Protein AF-A0A0L7L0J2-F1 (afdb_monomer)

pLDDT: mean 71.43, std 13.82, range [34.84, 90.25]

Organism: Operophtera brumata (NCBI:txid104452)

Nearest PDB structures (foldseek):
  6z0c-assembly4_D  TM=4.227E-01  e=3.210E-01  Escherichia coli
  4tql-assembly2_B  TM=2.190E-01  e=3.523E-01  synthetic construct
  6m3p-assembly2_B  TM=1.863E-01  e=7.261E+00  Mus musculus
  7p3r-assembly1_C  TM=1.696E-01  e=6.931E+00  Vibrio cholerae O1 biovar El Tor str. N16961

Solvent-accessible surface area (backbone atoms only — not comparable to full-atom values): 15092 Å² total; per-residue (Å²): 140,91,81,75,81,68,58,62,60,58,54,51,51,42,50,53,51,48,50,54,49,52,58,50,50,74,68,56,86,50,70,69,65,40,47,57,44,49,53,56,56,58,64,52,52,56,60,64,47,52,60,61,59,44,65,80,42,48,70,62,52,52,59,54,57,68,74,43,69,92,47,52,68,60,52,50,55,51,51,50,50,37,48,52,50,40,51,54,52,50,52,49,41,54,73,20,35,92,82,64,55,74,76,58,49,56,50,51,50,55,37,48,36,52,54,40,49,51,56,50,50,52,47,51,53,37,52,48,52,39,52,52,51,51,53,51,51,53,49,48,55,54,46,48,73,75,55,84,43,55,70,56,54,52,51,52,51,51,57,46,52,55,51,51,51,51,50,51,51,50,48,62,68,42,41,66,57,50,54,52,47,51,54,52,40,53,50,51,33,50,53,23,50,49,46,33,52,51,50,39,69,77,69,37,99,58,95,42,53,52,43,55,29,25,50,53,48,28,52,50,42,49,54,56,60,55,52,59,57,54,42,50,55,55,35,52,53,55,51,53,54,52,53,51,58,45,65,77,55,60,71,70,77,71,57,86,90,74,66,88,83,66,77,80,70,80,78,76,126

Mean predicted aligned error: 12.45 Å

Secondary structure (DSSP, 8-state):
---SSSHHHHHHHHHHHHHHHHHHHHH---HHHHHHHHHHHHHHHHHHHHHHHHHTTHHHHHHHHHTTGGGHHHHHHHHHHHHHHHHHHHHHHHHHSTT--HHHHHHHHHHHHHHHHHHHHHHHHHHHHHHHHHHHHHHHHHHHHH---HHHHHHHHHHHHHHHHHHHHHHHHHHHHHHHHHHHHHHHHHHHHHHHHHHHHHH-S---HHHHHHHHHHHHHHHHHHHHHHHHHHHHHHHHHHHHHHHTS------TTS----GGGSS--

InterPro domains:
  IPR013604 7TM chemosensory receptor [PF08395] (11-217)

Sequence (269 aa):
MPITRSRPVATVVVLIVGYERITILLSIRRFDEYIYAILFVVFLVPHFWIPFVGWGVAHQVAIYKTNWGKFQTTIVIISVGCLLLAVCFLLSLCALLDGFLLWHTTAYFHIITMINMNCALWYINCKGIKIASQGLSECFRRDVTMECSAKLIARYRYLWLNLSELLQSLGNAYARTYSTYCLFMFANITIAVYGALSEIVDHGFGFSFKEMGLFVDAAYCSTLLIYTPASDSCVCLQVDHFIQAIEMNPAVVSLKGYAHVNRELLTSG

Structure (mmCIF, N/CA/C/O backbone):
data_AF-A0A0L7L0J2-F1
#
_entry.id   AF-A0A0L7L0J2-F1
#
loop_
_atom_site.group_PDB
_atom_site.id
_atom_site.type_symbol
_atom_site.label_atom_id
_atom_site.label_alt_id
_atom_site.label_comp_id
_atom_site.label_asym_id
_atom_site.label_entity_id
_atom_site.label_seq_id
_atom_site.pdbx_PDB_ins_code
_atom_site.Cartn_x
_atom_site.Cartn_y
_atom_site.Cartn_z
_atom_site.occupancy
_atom_site.B_iso_or_equiv
_atom_site.auth_seq_id
_atom_site.auth_comp_id
_atom_site.auth_asym_id
_atom_site.auth_atom_id
_atom_site.pdbx_PDB_model_num
ATOM 1 N N . MET A 1 1 ? -18.870 -20.179 -7.376 1.00 41.22 1 MET A N 1
ATOM 2 C CA . MET A 1 1 ? -17.570 -20.592 -7.953 1.00 41.22 1 MET A CA 1
ATOM 3 C C . MET A 1 1 ? -17.566 -20.274 -9.443 1.00 41.22 1 MET A C 1
ATOM 5 O O . MET A 1 1 ? -18.255 -20.955 -10.188 1.00 41.22 1 MET A O 1
ATOM 9 N N . PRO A 1 2 ? -16.917 -19.169 -9.845 1.00 35.81 2 PRO A N 1
ATOM 10 C CA . PRO A 1 2 ? -15.935 -19.229 -10.935 1.00 35.81 2 PRO A CA 1
ATOM 11 C C . PRO A 1 2 ? -14.795 -18.215 -10.686 1.00 35.81 2 PRO A C 1
ATOM 13 O O . PRO A 1 2 ? -14.945 -17.035 -10.974 1.00 35.81 2 PRO A O 1
ATOM 16 N N . ILE A 1 3 ? -13.667 -18.631 -10.093 1.00 40.72 3 ILE A N 1
ATOM 17 C CA . ILE A 1 3 ? -12.541 -17.710 -9.770 1.00 40.72 3 ILE A CA 1
ATOM 18 C C . ILE A 1 3 ? -11.188 -18.235 -10.300 1.00 40.72 3 ILE A C 1
ATOM 20 O O . ILE A 1 3 ? -10.144 -17.620 -10.120 1.00 40.72 3 ILE A O 1
ATOM 24 N N . THR A 1 4 ? -11.163 -19.359 -11.016 1.00 43.75 4 THR A N 1
ATOM 25 C CA . THR A 1 4 ? -9.903 -20.022 -11.402 1.00 43.75 4 THR A CA 1
ATOM 26 C C . THR A 1 4 ? -9.437 -19.763 -12.836 1.00 43.75 4 THR A C 1
ATOM 28 O O . THR A 1 4 ? -8.297 -20.085 -13.149 1.00 43.75 4 THR A O 1
ATOM 31 N N . ARG A 1 5 ? -10.245 -19.144 -13.712 1.00 37.69 5 ARG A N 1
ATOM 32 C CA . ARG A 1 5 ? -9.896 -19.007 -15.144 1.00 37.69 5 ARG A CA 1
ATOM 33 C C . ARG A 1 5 ? -9.146 -17.729 -15.545 1.00 37.69 5 ARG A C 1
ATOM 35 O O . ARG A 1 5 ? -8.548 -17.723 -16.612 1.00 37.69 5 ARG A O 1
ATOM 42 N N . SER A 1 6 ? -9.126 -16.676 -14.723 1.00 46.59 6 SER A N 1
ATOM 43 C CA . SER A 1 6 ? -8.476 -15.393 -15.066 1.00 46.59 6 SER A CA 1
ATOM 44 C C . SER A 1 6 ? -7.020 -15.261 -14.600 1.00 46.59 6 SER A C 1
ATOM 46 O O . SER A 1 6 ? -6.286 -14.427 -15.120 1.00 46.59 6 SER A O 1
ATOM 48 N N . ARG A 1 7 ? -6.572 -16.098 -13.653 1.00 49.22 7 ARG A N 1
ATOM 49 C CA . ARG A 1 7 ? -5.198 -16.070 -13.123 1.00 49.22 7 ARG A CA 1
ATOM 50 C C . ARG A 1 7 ? -4.095 -16.459 -14.127 1.00 49.22 7 ARG A C 1
ATOM 52 O O . ARG A 1 7 ? -3.076 -15.778 -14.112 1.00 49.22 7 ARG A O 1
ATOM 59 N N . PRO A 1 8 ? -4.245 -17.466 -15.017 1.00 55.88 8 PRO A N 1
ATOM 60 C CA . PRO A 1 8 ? -3.123 -17.888 -15.857 1.00 55.88 8 PRO A CA 1
ATOM 61 C C . PRO A 1 8 ? -2.749 -16.844 -16.917 1.00 55.88 8 PRO A C 1
ATOM 63 O O . PRO A 1 8 ? -1.576 -16.708 -17.237 1.00 55.88 8 PRO A O 1
ATOM 66 N N . VAL A 1 9 ? -3.709 -16.060 -17.418 1.00 62.75 9 VAL A N 1
ATOM 67 C CA . VAL A 1 9 ? -3.451 -15.075 -18.483 1.00 62.75 9 VAL A CA 1
ATOM 68 C C . VAL A 1 9 ? -2.597 -13.914 -17.970 1.00 62.75 9 VAL A C 1
ATOM 70 O O . VAL A 1 9 ? -1.606 -13.564 -18.601 1.00 62.75 9 VAL A O 1
ATOM 73 N N . ALA A 1 10 ? -2.923 -13.358 -16.799 1.00 63.53 10 ALA A N 1
ATOM 74 C CA . ALA A 1 10 ? -2.156 -12.258 -16.213 1.00 63.53 10 ALA A CA 1
ATOM 75 C C . ALA A 1 10 ? -0.722 -12.683 -15.853 1.00 63.53 10 ALA A C 1
ATOM 77 O O . ALA A 1 10 ? 0.222 -11.944 -16.119 1.00 63.53 10 ALA A O 1
ATOM 78 N N . THR A 1 11 ? -0.548 -13.891 -15.311 1.00 70.06 11 THR A N 1
ATOM 79 C CA . THR A 1 11 ? 0.776 -14.421 -14.958 1.00 70.06 11 THR A CA 1
ATOM 80 C C . THR A 1 11 ? 1.629 -14.718 -16.189 1.00 70.06 11 THR A C 1
ATOM 82 O O . THR A 1 11 ? 2.820 -14.424 -16.183 1.00 70.06 11 THR A O 1
ATOM 85 N N . VAL A 1 12 ? 1.033 -15.227 -17.273 1.00 70.81 12 VAL A N 1
ATOM 86 C CA . VAL A 1 12 ? 1.739 -15.423 -18.551 1.00 70.81 12 VAL A CA 1
ATOM 87 C C . VAL A 1 12 ? 2.178 -14.083 -19.145 1.00 70.81 12 VAL A C 1
ATOM 89 O O . VAL A 1 12 ? 3.328 -13.957 -19.555 1.00 70.81 12 VAL A O 1
ATOM 92 N N . VAL A 1 13 ? 1.314 -13.062 -19.123 1.00 71.81 13 VAL A N 1
ATOM 93 C CA . VAL A 1 13 ? 1.671 -11.709 -19.585 1.00 71.81 13 VAL A CA 1
ATOM 94 C C . VAL A 1 13 ? 2.828 -11.136 -18.762 1.00 71.81 13 VAL A C 1
ATOM 96 O O . VAL A 1 13 ? 3.792 -10.639 -19.333 1.00 71.81 13 VAL A O 1
ATOM 99 N N . VAL A 1 14 ? 2.788 -11.262 -17.434 1.00 70.81 14 VAL A N 1
ATOM 100 C CA . VAL A 1 14 ? 3.867 -10.796 -16.545 1.00 70.81 14 VAL A CA 1
ATOM 101 C C . VAL A 1 14 ? 5.192 -11.513 -16.820 1.00 70.81 14 VAL A C 1
ATOM 103 O O . VAL A 1 14 ? 6.236 -10.865 -16.827 1.00 70.81 14 VAL A O 1
ATOM 106 N N . LEU A 1 15 ? 5.169 -12.822 -17.084 1.00 72.50 15 LEU A N 1
ATOM 107 C CA . LEU A 1 15 ? 6.374 -13.591 -17.413 1.00 72.50 15 LEU A CA 1
ATOM 108 C C . LEU A 1 15 ? 6.971 -13.196 -18.768 1.00 72.50 15 LEU A C 1
ATOM 110 O O . LEU A 1 15 ? 8.188 -13.062 -18.867 1.00 72.50 15 LEU A O 1
ATOM 114 N N . ILE A 1 16 ? 6.135 -12.970 -19.787 1.00 74.31 16 ILE A N 1
ATOM 115 C CA . ILE A 1 16 ? 6.585 -12.504 -21.110 1.00 74.31 16 ILE A CA 1
ATOM 116 C C . ILE A 1 16 ? 7.220 -11.115 -20.987 1.00 74.31 16 ILE A C 1
ATOM 118 O O . ILE A 1 16 ? 8.350 -10.911 -21.425 1.00 74.31 16 ILE A O 1
ATOM 122 N N . VAL A 1 17 ? 6.539 -10.186 -20.309 1.00 71.12 17 VAL A N 1
ATOM 123 C CA . VAL A 1 17 ? 7.054 -8.830 -20.071 1.00 71.12 17 VAL A CA 1
ATOM 124 C C . VAL A 1 17 ? 8.348 -8.859 -19.253 1.00 71.12 17 VAL A C 1
ATOM 126 O O . VAL A 1 17 ? 9.281 -8.118 -19.557 1.00 71.12 17 VAL A O 1
ATOM 129 N N . GLY A 1 18 ? 8.429 -9.723 -18.238 1.00 69.94 18 GLY A N 1
ATOM 130 C CA . GLY A 1 18 ? 9.636 -9.907 -17.435 1.00 69.94 18 GLY A CA 1
ATOM 131 C C . GLY A 1 18 ? 10.808 -10.446 -18.251 1.00 69.94 18 GLY A C 1
ATOM 132 O O . GLY A 1 18 ? 11.914 -9.926 -18.131 1.00 69.94 18 GLY A O 1
ATOM 133 N N . TYR A 1 19 ? 10.568 -11.430 -19.121 1.00 74.25 19 TYR A N 1
ATOM 134 C CA . TYR A 1 19 ? 11.590 -11.968 -20.019 1.00 74.25 19 TYR A CA 1
ATOM 135 C C . TYR A 1 19 ? 12.131 -10.887 -20.961 1.00 74.25 19 TYR A C 1
ATOM 137 O O . TYR A 1 19 ? 13.340 -10.669 -21.004 1.00 74.25 19 TYR A O 1
ATOM 145 N N . GLU A 1 20 ? 11.248 -10.135 -21.624 1.00 74.69 20 GLU A N 1
ATOM 146 C CA . GLU A 1 20 ? 11.644 -9.043 -22.522 1.00 74.69 20 GLU A CA 1
ATOM 147 C C . GLU A 1 20 ? 12.434 -7.946 -21.788 1.00 74.69 20 GLU A C 1
ATOM 149 O O . GLU A 1 20 ? 13.442 -7.456 -22.299 1.00 74.69 20 GLU A O 1
ATOM 154 N N . ARG A 1 21 ? 12.036 -7.589 -20.558 1.00 72.00 21 ARG A N 1
ATOM 155 C CA . ARG A 1 21 ? 12.760 -6.603 -19.737 1.00 72.00 21 ARG A CA 1
ATOM 156 C C . ARG A 1 21 ? 14.133 -7.102 -19.285 1.00 72.00 21 ARG A C 1
ATOM 158 O O . ARG A 1 21 ? 15.075 -6.316 -19.305 1.00 72.00 21 ARG A O 1
ATOM 165 N N . ILE A 1 22 ? 14.278 -8.384 -18.947 1.00 74.00 22 ILE A N 1
ATOM 166 C CA . ILE A 1 22 ? 15.579 -8.984 -18.602 1.00 74.00 22 ILE A CA 1
ATOM 167 C C . ILE A 1 22 ? 16.500 -9.028 -19.828 1.00 74.00 22 ILE A C 1
ATOM 169 O O . ILE A 1 22 ? 17.682 -8.710 -19.715 1.00 74.00 22 ILE A O 1
ATOM 173 N N . THR A 1 23 ? 15.977 -9.364 -21.010 1.00 73.06 23 THR A N 1
ATOM 174 C CA . THR A 1 23 ? 16.762 -9.352 -22.254 1.00 73.06 23 THR A CA 1
ATOM 175 C C . THR A 1 23 ? 17.259 -7.947 -22.600 1.00 73.06 23 THR A C 1
ATOM 177 O O . THR A 1 23 ? 18.417 -7.789 -22.981 1.00 73.06 23 THR A O 1
ATOM 180 N N . ILE A 1 24 ? 16.424 -6.919 -22.411 1.00 70.69 24 ILE A N 1
ATOM 181 C CA . ILE A 1 24 ? 16.823 -5.514 -22.588 1.00 70.69 24 ILE A CA 1
ATOM 182 C C . ILE A 1 24 ? 17.880 -5.112 -21.546 1.00 70.69 24 ILE A C 1
ATOM 184 O O . ILE A 1 24 ? 18.890 -4.512 -21.904 1.00 70.69 24 ILE A O 1
ATOM 188 N N . LEU A 1 25 ? 17.699 -5.499 -20.280 1.00 68.94 25 LEU A N 1
ATOM 189 C CA . LEU A 1 25 ? 18.625 -5.199 -19.181 1.00 68.94 25 LEU A CA 1
ATOM 190 C C . LEU A 1 25 ? 20.035 -5.759 -19.423 1.00 68.94 25 LEU A C 1
ATOM 192 O O . LEU A 1 25 ? 21.018 -5.099 -19.101 1.00 68.94 25 LEU A O 1
ATOM 196 N N . LEU A 1 26 ? 20.142 -6.934 -20.048 1.00 68.44 26 LEU A N 1
ATOM 197 C CA . LEU A 1 26 ? 21.423 -7.540 -20.428 1.00 68.44 26 LEU A CA 1
ATOM 198 C C . LEU A 1 26 ? 22.111 -6.840 -21.615 1.00 68.44 26 LEU A C 1
ATOM 200 O O . LEU A 1 26 ? 23.306 -7.040 -21.828 1.00 68.44 26 LEU A O 1
ATOM 204 N N . SER A 1 27 ? 21.377 -6.036 -22.391 1.00 69.50 27 SER A N 1
ATOM 205 C CA . SER A 1 27 ? 21.895 -5.322 -23.565 1.00 69.50 27 SER A CA 1
ATOM 206 C C . SER A 1 27 ? 22.311 -3.875 -23.272 1.00 69.50 27 SER A C 1
ATOM 208 O O . SER A 1 27 ? 22.998 -3.264 -24.096 1.00 69.50 27 SER A O 1
ATOM 210 N N . ILE A 1 28 ? 21.889 -3.306 -22.141 1.00 75.25 28 ILE A N 1
ATOM 211 C CA . ILE A 1 28 ? 22.170 -1.916 -21.773 1.00 75.25 28 ILE A CA 1
ATOM 212 C C . ILE A 1 28 ? 23.595 -1.801 -21.220 1.00 75.25 28 ILE A C 1
ATOM 214 O O . ILE A 1 28 ? 24.020 -2.584 -20.374 1.00 75.25 28 ILE A O 1
ATOM 218 N N . ARG A 1 29 ? 24.343 -0.797 -21.694 1.00 64.69 29 ARG A N 1
ATOM 219 C CA . ARG A 1 29 ? 25.714 -0.499 -21.226 1.00 64.69 29 ARG A CA 1
ATOM 220 C C . ARG A 1 29 ? 25.807 0.798 -20.420 1.00 64.69 29 ARG A C 1
ATOM 222 O O . ARG A 1 29 ? 26.839 1.047 -19.804 1.00 64.69 29 ARG A O 1
ATOM 229 N N . ARG A 1 30 ? 24.754 1.619 -20.453 1.00 72.44 30 ARG A N 1
ATOM 230 C CA . ARG A 1 30 ? 24.653 2.906 -19.761 1.00 72.44 30 ARG A CA 1
ATOM 231 C C . ARG A 1 30 ? 24.059 2.723 -18.367 1.00 72.44 30 ARG A C 1
ATOM 233 O O . ARG A 1 30 ? 23.117 1.956 -18.188 1.00 72.44 30 ARG A O 1
ATOM 240 N N . PHE A 1 31 ? 24.663 3.375 -17.380 1.00 71.88 31 PHE A N 1
ATOM 241 C CA . PHE A 1 31 ? 24.357 3.147 -15.969 1.00 71.88 31 PHE A CA 1
ATOM 242 C C . PHE A 1 31 ? 22.978 3.687 -15.570 1.00 71.88 31 PHE A C 1
ATOM 244 O O . PHE A 1 31 ? 22.225 3.003 -14.880 1.00 71.88 31 PHE A O 1
ATOM 251 N N . ASP A 1 32 ? 22.623 4.864 -16.076 1.00 67.44 32 ASP A N 1
ATOM 252 C CA . ASP A 1 32 ? 21.314 5.496 -15.937 1.00 67.44 32 ASP A CA 1
ATOM 253 C C . ASP A 1 32 ? 20.206 4.569 -16.463 1.00 67.44 32 ASP A C 1
ATOM 255 O O . ASP A 1 32 ? 19.343 4.130 -15.702 1.00 67.44 32 ASP A O 1
ATOM 259 N N . GLU A 1 33 ? 20.299 4.145 -17.727 1.00 71.94 33 GLU A N 1
ATOM 260 C CA . GLU A 1 33 ? 19.363 3.214 -18.379 1.00 71.94 33 GLU A CA 1
ATOM 261 C C . GLU A 1 33 ? 19.220 1.875 -17.631 1.00 71.94 33 GLU A C 1
ATOM 263 O O . GLU A 1 33 ? 18.134 1.286 -17.592 1.00 71.94 33 GLU A O 1
ATOM 268 N N . TYR A 1 34 ? 20.295 1.409 -16.993 1.00 77.00 34 TYR A N 1
ATOM 269 C CA . TYR A 1 34 ? 20.303 0.178 -16.207 1.00 77.00 34 TYR A CA 1
ATOM 270 C C . TYR A 1 34 ? 19.486 0.299 -14.909 1.00 77.00 34 TYR A C 1
ATOM 272 O O . TYR A 1 34 ? 18.743 -0.628 -14.569 1.00 77.00 34 TYR A O 1
ATOM 280 N N . ILE A 1 35 ? 19.551 1.440 -14.211 1.00 76.31 35 ILE A N 1
ATOM 281 C CA . ILE A 1 35 ? 18.747 1.685 -12.999 1.00 76.31 35 ILE A CA 1
ATOM 282 C C . ILE A 1 35 ? 17.252 1.662 -13.336 1.00 76.31 35 ILE A C 1
ATOM 284 O O . ILE A 1 35 ? 16.474 1.001 -12.641 1.00 76.31 35 ILE A O 1
ATOM 288 N N . TYR A 1 36 ? 16.849 2.314 -14.432 1.00 71.75 36 TYR A N 1
ATOM 289 C CA . TYR A 1 36 ? 15.456 2.287 -14.890 1.00 71.75 36 TYR A CA 1
ATOM 290 C C . TYR A 1 36 ? 14.998 0.859 -15.216 1.00 71.75 36 TYR A C 1
ATOM 292 O O . TYR A 1 36 ? 13.905 0.447 -14.821 1.00 71.75 36 TYR A O 1
ATOM 300 N N . ALA A 1 37 ? 15.841 0.073 -15.892 1.00 74.94 37 ALA A N 1
ATOM 301 C CA . ALA A 1 37 ? 15.530 -1.316 -16.217 1.00 74.94 37 ALA A CA 1
ATOM 302 C C . ALA A 1 37 ? 15.344 -2.182 -14.954 1.00 74.94 37 ALA A C 1
ATOM 304 O O . ALA A 1 37 ? 14.404 -2.980 -14.897 1.00 74.94 37 ALA A O 1
ATOM 305 N N . ILE A 1 38 ? 16.177 -1.993 -13.923 1.00 78.12 38 ILE A N 1
ATOM 306 C CA . ILE A 1 38 ? 16.026 -2.679 -12.628 1.00 78.12 38 ILE A CA 1
ATOM 307 C C . ILE A 1 38 ? 14.717 -2.291 -11.947 1.00 78.12 38 ILE A C 1
ATO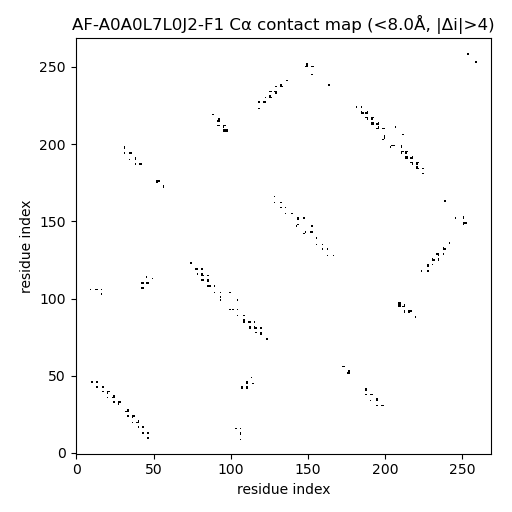M 309 O O . ILE A 1 38 ? 14.008 -3.176 -11.468 1.00 78.12 38 ILE A O 1
ATOM 313 N N . LEU A 1 39 ? 14.380 -1.001 -11.909 1.00 77.81 39 LEU A N 1
ATOM 314 C CA . LEU A 1 39 ? 13.159 -0.504 -11.270 1.00 77.81 39 LEU A CA 1
ATOM 315 C C . LEU A 1 39 ? 11.912 -1.197 -11.850 1.00 77.81 39 LEU A C 1
ATOM 317 O O . LEU A 1 39 ? 11.072 -1.701 -11.104 1.00 77.81 39 LEU A O 1
ATOM 321 N N . PHE A 1 40 ? 11.850 -1.369 -13.173 1.00 74.50 40 PHE A N 1
ATOM 322 C CA . PHE A 1 40 ? 10.777 -2.126 -13.827 1.00 74.50 40 PHE A CA 1
ATOM 323 C C . PHE A 1 40 ? 10.732 -3.610 -13.444 1.00 74.50 40 PHE A C 1
ATOM 325 O O . PHE A 1 40 ? 9.648 -4.162 -13.242 1.00 74.50 40 PHE A O 1
ATOM 332 N N . VAL A 1 41 ? 11.890 -4.260 -13.315 1.00 77.00 41 VAL A N 1
ATOM 333 C CA . VAL A 1 41 ? 11.972 -5.659 -12.867 1.00 77.00 41 VAL A CA 1
ATOM 334 C C . VAL A 1 41 ? 11.511 -5.799 -11.418 1.00 77.00 41 VAL A C 1
ATOM 336 O O . VAL A 1 41 ? 10.751 -6.715 -11.098 1.00 77.00 41 VAL A O 1
ATOM 339 N N . VAL A 1 42 ? 11.894 -4.862 -10.551 1.00 79.62 42 VAL A N 1
ATOM 340 C CA . VAL A 1 42 ? 11.444 -4.829 -9.156 1.00 79.62 42 VAL A CA 1
ATOM 341 C C . VAL A 1 42 ? 9.923 -4.664 -9.089 1.00 79.62 42 VAL A C 1
ATOM 343 O O . VAL A 1 42 ? 9.275 -5.412 -8.359 1.00 79.62 42 VAL A O 1
ATOM 346 N N . PHE A 1 43 ? 9.316 -3.817 -9.926 1.00 76.81 43 PHE A N 1
ATOM 347 C CA . PHE A 1 43 ? 7.855 -3.682 -10.009 1.00 76.81 43 PHE A CA 1
ATOM 348 C C . PHE A 1 43 ? 7.099 -4.948 -10.441 1.00 76.81 43 PHE A C 1
ATOM 350 O O . PHE A 1 43 ? 5.898 -5.039 -10.185 1.00 76.81 43 PHE A O 1
ATOM 357 N N . LEU A 1 44 ? 7.758 -5.946 -11.039 1.00 76.12 44 LEU A N 1
ATOM 358 C CA . LEU A 1 44 ? 7.139 -7.231 -11.400 1.00 76.12 44 LEU A CA 1
ATOM 359 C C . LEU A 1 44 ? 7.083 -8.215 -10.215 1.00 76.12 44 LEU A C 1
ATOM 361 O O . LEU A 1 44 ? 6.195 -9.071 -10.162 1.00 76.12 44 LEU A O 1
ATOM 365 N N . VAL A 1 45 ? 7.975 -8.073 -9.228 1.00 78.62 45 VAL A N 1
ATOM 366 C CA . VAL A 1 45 ? 8.094 -8.974 -8.063 1.00 78.62 45 VAL A CA 1
ATOM 367 C C . VAL A 1 45 ? 6.792 -9.103 -7.248 1.00 78.62 45 VAL A C 1
ATOM 369 O O . VAL A 1 45 ? 6.412 -10.234 -6.911 1.00 78.62 45 VAL A O 1
ATOM 372 N N . PRO A 1 46 ? 6.032 -8.023 -6.966 1.00 75.56 46 PRO A N 1
ATOM 373 C CA . PRO A 1 46 ? 4.794 -8.117 -6.197 1.00 75.56 46 PRO A CA 1
ATOM 374 C C . PRO A 1 46 ? 3.722 -8.985 -6.857 1.00 75.56 46 PRO A C 1
ATOM 376 O O . PRO A 1 46 ? 2.861 -9.509 -6.150 1.00 75.56 46 PRO A O 1
ATOM 379 N N . HIS A 1 47 ? 3.767 -9.180 -8.181 1.00 75.38 47 HIS A N 1
ATOM 380 C CA . HIS A 1 47 ? 2.803 -10.028 -8.884 1.00 75.38 47 HIS A CA 1
ATOM 381 C C . HIS A 1 47 ? 2.798 -11.465 -8.359 1.00 75.38 47 HIS A C 1
ATOM 383 O O . HIS A 1 47 ? 1.737 -12.062 -8.207 1.00 75.38 47 HIS A O 1
ATOM 389 N N . PHE A 1 48 ? 3.977 -12.014 -8.067 1.00 72.00 48 PHE A N 1
ATOM 390 C CA . PHE A 1 48 ? 4.128 -13.378 -7.559 1.00 72.00 48 PHE A CA 1
ATOM 391 C C . PHE A 1 48 ? 4.030 -13.426 -6.033 1.00 72.00 48 PHE A C 1
ATOM 393 O O . PHE A 1 48 ? 3.532 -14.398 -5.465 1.00 72.00 48 PHE A O 1
ATOM 400 N N . TRP A 1 49 ? 4.447 -12.346 -5.372 1.00 69.31 49 TRP A N 1
ATOM 401 C CA . TRP A 1 49 ? 4.451 -12.245 -3.917 1.00 69.31 49 TRP A CA 1
ATOM 402 C C . TRP A 1 49 ? 3.045 -12.107 -3.318 1.00 69.31 49 TRP A C 1
ATOM 404 O O . TRP A 1 49 ? 2.694 -12.814 -2.372 1.00 69.31 49 TRP A O 1
ATOM 414 N N . ILE A 1 50 ? 2.207 -11.228 -3.880 1.00 66.94 50 ILE A N 1
ATOM 415 C CA . ILE A 1 50 ? 0.875 -10.915 -3.336 1.00 66.94 50 ILE A CA 1
ATOM 416 C C . ILE A 1 50 ? -0.045 -12.152 -3.298 1.00 66.94 50 ILE A C 1
ATOM 418 O O . ILE A 1 50 ? -0.674 -12.378 -2.261 1.00 66.94 50 ILE A O 1
ATOM 422 N N . PRO A 1 51 ? -0.135 -12.994 -4.348 1.00 64.50 51 PRO A N 1
ATOM 423 C CA . PRO A 1 51 ? -0.928 -14.222 -4.306 1.00 64.50 51 PRO A CA 1
ATOM 424 C C . PRO A 1 51 ? -0.401 -15.248 -3.299 1.00 64.50 51 PRO A C 1
ATOM 426 O O . PRO A 1 51 ? -1.206 -15.927 -2.664 1.00 64.50 51 PRO A O 1
ATOM 429 N N . PHE A 1 52 ? 0.922 -15.350 -3.140 1.00 64.94 52 PHE A N 1
ATOM 430 C CA . PHE A 1 52 ? 1.559 -16.292 -2.217 1.00 64.94 52 PHE A CA 1
ATOM 431 C C . PHE A 1 52 ? 1.272 -15.928 -0.756 1.00 64.94 52 PHE A C 1
ATOM 433 O O . PHE A 1 52 ? 0.822 -16.766 0.024 1.00 64.94 52 PHE A O 1
ATOM 440 N N . VAL A 1 53 ? 1.437 -14.652 -0.403 1.00 58.31 53 VAL A N 1
ATOM 441 C CA . VAL A 1 53 ? 1.153 -14.159 0.951 1.00 58.31 53 VAL A CA 1
ATOM 442 C C . VAL A 1 53 ? -0.357 -14.085 1.216 1.00 58.31 53 VAL A C 1
ATOM 444 O O . VAL A 1 53 ? -0.822 -14.434 2.302 1.00 58.31 53 VAL A O 1
ATOM 447 N N . GLY A 1 54 ? -1.151 -13.711 0.209 1.00 54.19 54 GLY A N 1
ATOM 448 C CA . GLY A 1 54 ? -2.607 -13.606 0.310 1.00 54.19 54 GLY A CA 1
ATOM 449 C C . GLY A 1 54 ? -3.324 -14.945 0.515 1.00 54.19 54 GLY A C 1
ATOM 450 O O . GLY A 1 54 ? -4.374 -14.976 1.163 1.00 54.19 54 GLY A O 1
ATOM 451 N N . TRP A 1 55 ? -2.764 -16.061 0.031 1.00 52.50 55 TRP A N 1
ATOM 452 C CA . TRP A 1 55 ? -3.361 -17.394 0.207 1.00 52.50 55 TRP A CA 1
ATOM 453 C C . TRP A 1 55 ? -3.433 -17.812 1.684 1.00 52.50 55 TRP A C 1
ATOM 455 O O . TRP A 1 55 ? -4.392 -18.467 2.089 1.00 52.50 55 TRP A O 1
ATOM 465 N N . GLY A 1 56 ? -2.475 -17.374 2.507 1.00 52.00 56 GLY A N 1
ATOM 466 C CA . GLY A 1 56 ? -2.428 -17.698 3.937 1.00 52.00 56 GLY A CA 1
ATOM 467 C C . GLY A 1 56 ? -3.509 -17.019 4.787 1.00 52.00 56 GLY A C 1
ATOM 468 O O . GLY A 1 56 ? -3.810 -17.502 5.874 1.00 52.00 56 GLY A O 1
ATOM 469 N N . VAL A 1 57 ? -4.113 -15.925 4.303 1.00 48.28 57 VAL A N 1
ATOM 470 C CA . VAL A 1 57 ? -5.041 -15.080 5.089 1.00 48.28 57 VAL A CA 1
ATOM 471 C C . VAL A 1 57 ? -6.448 -15.023 4.469 1.00 48.28 57 VAL A C 1
ATOM 473 O O . VAL A 1 57 ? -7.411 -14.643 5.134 1.00 48.28 57 VAL A O 1
ATOM 476 N N . ALA A 1 58 ? -6.613 -15.465 3.216 1.00 48.72 58 ALA A N 1
ATOM 477 C CA . ALA A 1 58 ? -7.849 -15.337 2.434 1.00 48.72 58 ALA A CA 1
ATOM 478 C C . ALA A 1 58 ? -9.118 -15.849 3.144 1.00 48.72 58 ALA A C 1
ATOM 480 O O . ALA A 1 58 ? -10.180 -15.237 3.022 1.00 48.72 58 ALA A O 1
ATOM 481 N N . HIS A 1 59 ? -9.011 -16.936 3.914 1.00 44.22 59 HIS A N 1
ATOM 482 C CA . HIS A 1 59 ? -10.140 -17.509 4.651 1.00 44.22 59 HIS A CA 1
ATOM 483 C C . HIS A 1 59 ? -10.627 -16.594 5.791 1.00 44.22 59 HIS A C 1
ATOM 485 O O . HIS A 1 59 ? -11.828 -16.377 5.944 1.00 44.22 59 HIS A O 1
ATOM 491 N N . GLN A 1 60 ? -9.705 -15.993 6.551 1.00 50.34 60 GLN A N 1
ATOM 492 C CA . GLN A 1 60 ? -10.044 -15.073 7.644 1.00 50.34 60 GLN A CA 1
ATOM 493 C C . GLN A 1 60 ? -10.601 -13.742 7.115 1.00 50.34 60 GLN A C 1
ATOM 495 O O . GLN A 1 60 ? -11.570 -13.215 7.663 1.00 50.34 60 GLN A O 1
ATOM 500 N N . VAL A 1 61 ? -10.066 -13.237 5.995 1.00 51.09 61 VAL A N 1
ATOM 501 C CA . VAL A 1 61 ? -10.558 -12.002 5.353 1.00 51.09 61 VAL A CA 1
ATOM 502 C C . VAL A 1 61 ? -11.970 -12.170 4.789 1.00 51.09 61 VAL A C 1
ATOM 504 O O . VAL A 1 61 ? -12.775 -11.243 4.876 1.00 51.09 61 VAL A O 1
ATOM 507 N N . ALA A 1 62 ? -12.296 -13.335 4.224 1.00 46.16 62 ALA A N 1
ATOM 508 C CA . ALA A 1 62 ? -13.620 -13.607 3.662 1.00 46.16 62 ALA A CA 1
ATOM 509 C C . ALA A 1 62 ? -14.715 -13.663 4.743 1.00 46.16 62 ALA A C 1
ATOM 511 O O . ALA A 1 62 ? -15.782 -13.067 4.571 1.00 46.16 62 ALA A O 1
ATOM 512 N N . ILE A 1 63 ? -14.435 -14.314 5.877 1.00 51.00 63 ILE A N 1
ATOM 513 C CA . ILE A 1 63 ? -15.361 -14.382 7.018 1.00 51.00 63 ILE A CA 1
ATOM 514 C C . ILE A 1 63 ? -15.544 -12.993 7.640 1.00 51.00 63 ILE A C 1
ATOM 516 O O . ILE A 1 63 ? -16.675 -12.576 7.884 1.00 51.00 63 ILE A O 1
ATOM 520 N N . TYR A 1 64 ? -14.458 -12.229 7.806 1.00 52.28 64 TYR A N 1
ATOM 521 C CA . TYR A 1 64 ? -14.533 -10.857 8.305 1.00 52.28 64 TYR A CA 1
ATOM 522 C C . TYR A 1 64 ? -15.355 -9.962 7.367 1.00 52.28 64 TYR A C 1
ATOM 524 O O . TYR A 1 64 ? -16.316 -9.344 7.808 1.00 52.28 64 TYR A O 1
ATOM 532 N N . LYS A 1 65 ? -15.073 -9.951 6.056 1.00 53.69 65 LYS A N 1
ATOM 533 C CA . LYS A 1 65 ? -15.798 -9.119 5.073 1.00 53.69 65 LYS A CA 1
ATOM 534 C C . LYS A 1 65 ? -17.297 -9.413 4.984 1.00 53.69 65 LYS A C 1
ATOM 536 O O . LYS A 1 65 ? -18.068 -8.491 4.726 1.00 53.69 65 LYS A O 1
ATOM 541 N N . THR A 1 66 ? -17.710 -10.658 5.214 1.00 51.22 66 THR A N 1
ATOM 542 C CA . THR A 1 66 ? -19.128 -11.057 5.177 1.00 51.22 66 THR A CA 1
ATOM 543 C C . THR A 1 66 ? -19.944 -10.375 6.287 1.00 51.22 66 THR A C 1
ATOM 545 O O . THR A 1 66 ? -21.120 -10.080 6.091 1.00 51.22 66 THR A O 1
ATOM 548 N N . ASN A 1 67 ? -19.311 -10.004 7.406 1.00 51.81 67 ASN A N 1
ATOM 549 C CA . ASN A 1 67 ? -19.973 -9.330 8.530 1.00 51.81 67 ASN A CA 1
ATOM 550 C C . ASN A 1 67 ? -20.118 -7.802 8.350 1.00 51.81 67 ASN A C 1
ATOM 552 O O . ASN A 1 67 ? -20.831 -7.155 9.116 1.00 51.81 67 ASN A O 1
ATOM 556 N N . TRP A 1 68 ? -19.483 -7.207 7.331 1.00 54.47 68 TRP A N 1
ATOM 557 C CA . TRP A 1 68 ? -19.399 -5.750 7.127 1.00 54.47 68 TRP A CA 1
ATOM 558 C C . TRP A 1 68 ? -20.413 -5.196 6.112 1.00 54.47 68 TRP A C 1
ATOM 560 O O . TRP A 1 68 ? -20.192 -4.128 5.542 1.00 54.47 68 TRP A O 1
ATOM 570 N N . GLY A 1 69 ? -21.552 -5.867 5.898 1.00 55.38 69 GLY A N 1
ATOM 571 C CA . GLY A 1 69 ? -22.559 -5.481 4.892 1.00 55.38 69 GLY A CA 1
ATOM 572 C C . GLY A 1 69 ? -23.014 -4.009 4.937 1.00 55.38 69 GLY A C 1
ATOM 573 O O . GLY A 1 69 ? -23.312 -3.426 3.900 1.00 55.38 69 GLY A O 1
ATOM 574 N N . LYS A 1 70 ? -22.967 -3.351 6.105 1.00 52.97 70 LYS A N 1
ATOM 575 C CA . LYS A 1 70 ? -23.281 -1.913 6.254 1.00 52.97 70 LYS A CA 1
ATOM 576 C C . LYS A 1 70 ? -22.234 -0.956 5.652 1.00 52.97 70 LYS A C 1
ATOM 578 O O . LYS A 1 70 ? -22.541 0.213 5.450 1.00 52.97 70 LYS A O 1
ATOM 583 N N . PHE A 1 71 ? -21.022 -1.421 5.345 1.00 53.34 71 PHE A N 1
ATOM 584 C CA . PHE A 1 71 ? -19.923 -0.608 4.799 1.00 53.34 71 PHE A CA 1
ATOM 585 C C . PHE A 1 71 ? -19.721 -0.777 3.288 1.00 53.34 71 PHE A C 1
ATOM 587 O O . PHE A 1 71 ? -18.757 -0.247 2.731 1.00 53.34 71 PHE A O 1
ATOM 594 N N . GLN A 1 72 ? -20.626 -1.484 2.609 1.00 58.38 72 GLN A N 1
ATOM 595 C CA . GLN A 1 72 ? -20.519 -1.805 1.186 1.00 58.38 72 GLN A CA 1
ATOM 596 C C . GLN A 1 72 ? -20.308 -0.559 0.307 1.00 58.38 72 GLN A C 1
ATOM 598 O O . GLN A 1 72 ? -19.430 -0.561 -0.554 1.00 58.38 72 GLN A O 1
ATOM 603 N N . THR A 1 73 ? -21.019 0.539 0.581 1.00 60.62 73 THR A N 1
ATOM 604 C CA . THR A 1 73 ? -20.880 1.807 -0.158 1.00 60.62 73 THR A CA 1
ATOM 605 C C . THR A 1 73 ? -19.496 2.440 0.027 1.00 60.62 73 THR A C 1
ATOM 607 O O . THR A 1 73 ? -18.880 2.888 -0.938 1.00 60.62 73 THR A O 1
ATOM 610 N N . THR A 1 74 ? -18.956 2.416 1.248 1.00 60.16 74 THR A N 1
ATOM 611 C CA . THR A 1 74 ? -17.612 2.934 1.557 1.00 60.16 74 THR A CA 1
ATOM 612 C C . THR A 1 74 ? -16.523 2.111 0.869 1.00 60.16 74 THR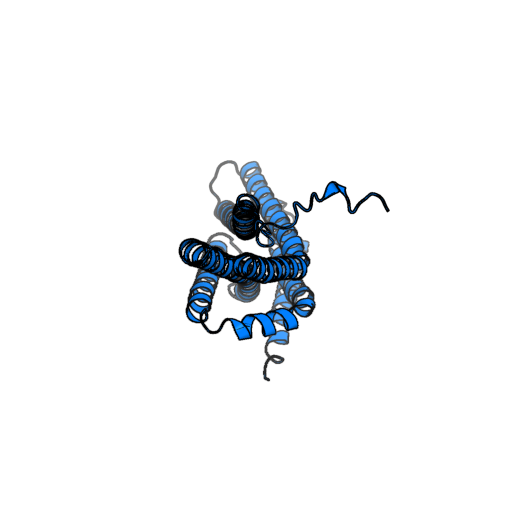 A C 1
ATOM 614 O O . THR A 1 74 ? -15.553 2.673 0.365 1.00 60.16 74 THR A O 1
ATOM 617 N N . ILE A 1 75 ? -16.699 0.787 0.798 1.00 66.00 75 ILE A N 1
ATOM 618 C CA . ILE A 1 75 ? -15.776 -0.117 0.098 1.00 66.00 75 ILE A CA 1
ATOM 619 C C . ILE A 1 75 ? -15.740 0.209 -1.401 1.00 66.00 75 ILE A C 1
ATOM 621 O O . ILE A 1 75 ? -14.658 0.259 -1.980 1.00 66.00 75 ILE A O 1
ATOM 625 N N . VAL A 1 76 ? -16.896 0.471 -2.022 1.00 66.19 76 VAL A N 1
ATOM 626 C CA . VAL A 1 76 ? -16.975 0.825 -3.449 1.00 66.19 76 VAL A CA 1
ATOM 627 C C . VAL A 1 76 ? -16.284 2.160 -3.730 1.00 66.19 76 VAL A C 1
ATOM 629 O O . VAL A 1 76 ? -15.473 2.228 -4.647 1.00 66.19 76 VAL A O 1
ATOM 632 N N . ILE A 1 77 ? -16.534 3.197 -2.924 1.00 69.69 77 ILE A N 1
ATOM 633 C CA . ILE A 1 77 ? -15.915 4.522 -3.115 1.00 69.69 77 ILE A CA 1
ATOM 634 C C . ILE A 1 77 ? -14.387 4.439 -2.993 1.00 69.69 77 ILE A C 1
ATOM 636 O O . ILE A 1 77 ? -13.672 4.958 -3.850 1.00 69.69 77 ILE A O 1
ATOM 640 N N . ILE A 1 78 ? -13.881 3.746 -1.968 1.00 71.88 78 ILE A N 1
ATOM 641 C CA . ILE A 1 78 ? -12.436 3.562 -1.772 1.00 71.88 78 ILE A CA 1
ATOM 642 C C . ILE A 1 78 ? -11.842 2.734 -2.921 1.00 71.88 78 ILE A C 1
ATOM 644 O O . ILE A 1 78 ? -10.798 3.091 -3.456 1.00 71.88 78 ILE A O 1
ATOM 648 N N . SER A 1 79 ? -12.529 1.674 -3.355 1.00 71.06 79 SER A N 1
ATOM 649 C CA . SER A 1 79 ? -12.100 0.844 -4.486 1.00 71.06 79 SER A CA 1
ATOM 650 C C . SER A 1 79 ? -12.012 1.645 -5.791 1.00 71.06 79 SER A C 1
ATOM 652 O O . SER A 1 79 ? -11.040 1.510 -6.534 1.00 71.06 79 SER A O 1
ATOM 654 N N . VAL A 1 80 ? -13.002 2.492 -6.081 1.00 72.44 80 VAL A N 1
ATOM 655 C CA . VAL A 1 80 ? -12.987 3.365 -7.266 1.00 72.44 80 VAL A CA 1
ATOM 656 C C . VAL A 1 80 ? -11.854 4.387 -7.162 1.00 72.44 80 VAL A C 1
ATOM 658 O O . VAL A 1 80 ? -11.114 4.566 -8.127 1.00 72.44 80 VAL A O 1
ATOM 661 N N . GLY A 1 81 ? -11.651 4.991 -5.988 1.00 75.12 81 GLY A N 1
ATOM 662 C CA . GLY A 1 81 ? -10.541 5.916 -5.744 1.00 75.12 81 GLY A CA 1
ATOM 663 C C . GLY A 1 81 ? -9.166 5.279 -5.968 1.00 75.12 81 GLY A C 1
ATOM 664 O O . GLY A 1 81 ? -8.327 5.861 -6.648 1.00 75.12 81 GLY A O 1
ATOM 665 N N . CYS A 1 82 ? -8.946 4.057 -5.479 1.00 73.56 82 CYS A N 1
ATOM 666 C CA . CYS A 1 82 ? -7.698 3.315 -5.690 1.00 73.56 82 CYS A CA 1
ATOM 667 C C . CYS A 1 82 ? -7.438 2.975 -7.159 1.00 73.56 82 CYS A C 1
ATOM 669 O O . CYS A 1 82 ? -6.282 2.963 -7.588 1.00 73.56 82 CYS A O 1
ATOM 671 N N . LEU A 1 83 ? -8.500 2.698 -7.920 1.00 74.31 83 LEU A N 1
ATOM 672 C CA . LEU A 1 83 ? -8.407 2.427 -9.349 1.00 74.31 83 LEU A CA 1
ATOM 673 C C . LEU A 1 83 ? -8.075 3.703 -10.128 1.00 74.31 83 LEU A C 1
ATOM 675 O O . LEU A 1 83 ? -7.166 3.683 -10.950 1.00 74.31 83 LEU A O 1
ATOM 679 N N . LEU A 1 84 ? -8.734 4.824 -9.819 1.00 79.38 84 LEU A N 1
ATOM 680 C CA . LEU A 1 84 ? -8.405 6.127 -10.407 1.00 79.38 84 LEU A CA 1
ATOM 681 C C . LEU A 1 84 ? -6.968 6.545 -10.084 1.00 79.38 84 LEU A C 1
ATOM 683 O O . LEU A 1 84 ? -6.247 6.970 -10.979 1.00 79.38 84 LEU A O 1
ATOM 687 N N . LEU A 1 85 ? -6.524 6.357 -8.838 1.00 79.12 85 LEU A N 1
ATOM 688 C CA . LEU A 1 85 ? -5.152 6.653 -8.429 1.00 79.12 85 LEU A CA 1
ATOM 689 C C . LEU A 1 85 ? -4.133 5.807 -9.209 1.00 79.12 85 LEU A C 1
ATOM 691 O O . LEU A 1 85 ? -3.134 6.345 -9.677 1.00 79.12 85 LEU A O 1
ATOM 695 N N . ALA A 1 86 ? -4.405 4.510 -9.400 1.00 78.06 86 ALA A N 1
ATOM 696 C CA . ALA A 1 86 ? -3.554 3.625 -10.197 1.00 78.06 86 ALA A CA 1
ATOM 697 C C . ALA A 1 86 ? -3.492 4.054 -11.673 1.00 78.06 86 ALA A C 1
ATOM 699 O O . ALA A 1 86 ? -2.412 4.055 -12.261 1.00 78.06 86 ALA A O 1
ATOM 700 N N . VAL A 1 87 ? -4.632 4.441 -12.261 1.00 78.56 87 VAL A N 1
ATOM 701 C CA . VAL A 1 87 ? -4.698 4.946 -13.642 1.00 78.56 87 VAL A CA 1
ATOM 702 C C . VAL A 1 87 ? -3.911 6.249 -13.778 1.00 78.56 87 VAL A C 1
ATOM 704 O O . VAL A 1 87 ? -3.070 6.346 -14.666 1.00 78.56 87 VAL A O 1
ATOM 707 N N . CYS 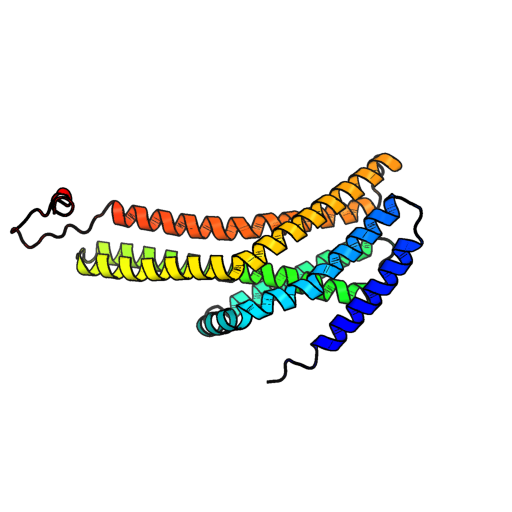A 1 88 ? -4.130 7.226 -12.895 1.00 80.81 88 CYS A N 1
ATOM 708 C CA . CYS A 1 88 ? -3.418 8.505 -12.929 1.00 80.81 88 CYS A CA 1
ATOM 709 C C . CYS A 1 88 ? -1.907 8.317 -12.768 1.00 80.81 88 CYS A C 1
ATOM 711 O O . CYS A 1 88 ? -1.139 8.885 -13.537 1.00 80.81 88 CYS A O 1
ATOM 713 N N . PHE A 1 89 ? -1.481 7.487 -11.814 1.00 79.81 89 PHE A N 1
ATOM 714 C CA . PHE A 1 89 ? -0.068 7.192 -11.588 1.00 79.81 89 PHE A CA 1
ATOM 715 C C . PHE A 1 89 ? 0.593 6.561 -12.821 1.00 79.81 89 PHE A C 1
ATOM 717 O O . PHE A 1 89 ? 1.658 6.997 -13.252 1.00 79.81 89 PHE A O 1
ATOM 724 N N . LEU A 1 90 ? -0.068 5.584 -13.445 1.00 76.12 90 LEU A N 1
ATOM 725 C CA . LEU A 1 90 ? 0.450 4.937 -14.647 1.00 76.12 90 LEU A CA 1
ATOM 726 C C . LEU A 1 90 ? 0.456 5.829 -15.879 1.00 76.12 90 LEU A C 1
ATOM 728 O O . LEU A 1 90 ? 1.379 5.728 -16.680 1.00 76.12 90 LEU A O 1
ATOM 732 N N . LEU A 1 91 ? -0.553 6.684 -16.043 1.00 76.62 91 LEU A N 1
ATOM 733 C CA . LEU A 1 91 ? -0.566 7.667 -17.123 1.00 76.62 91 LEU A CA 1
ATOM 734 C C . LEU A 1 91 ? 0.579 8.667 -16.956 1.00 76.62 91 LEU A C 1
ATOM 736 O O . LEU A 1 91 ? 1.261 8.955 -17.936 1.00 76.62 91 LEU A O 1
ATOM 740 N N . SER A 1 92 ? 0.846 9.117 -15.726 1.00 78.31 92 SER A N 1
ATOM 741 C CA . SER A 1 92 ? 2.012 9.950 -15.425 1.00 78.31 92 SER A CA 1
ATOM 742 C C . SER A 1 92 ? 3.314 9.229 -15.780 1.00 78.31 92 SER A C 1
ATOM 744 O O . SER A 1 92 ? 4.106 9.767 -16.546 1.00 78.31 92 SER A O 1
ATOM 746 N N . LEU A 1 93 ? 3.520 7.990 -15.317 1.00 73.38 93 LEU A N 1
ATOM 747 C CA . LEU A 1 93 ? 4.733 7.227 -15.643 1.00 73.38 93 LEU A CA 1
ATOM 748 C C . LEU A 1 93 ? 4.887 6.963 -17.146 1.00 73.38 93 LEU A C 1
ATOM 750 O O . LEU A 1 93 ? 5.991 7.064 -17.670 1.00 73.38 93 LEU A O 1
ATOM 754 N N . CYS A 1 94 ? 3.795 6.664 -17.851 1.00 71.50 94 CYS A N 1
ATOM 755 C CA . CYS A 1 94 ? 3.806 6.438 -19.296 1.00 71.50 94 CYS A CA 1
ATOM 756 C C . CYS A 1 94 ? 4.147 7.709 -20.089 1.00 71.50 94 CYS A C 1
ATOM 758 O O . CYS A 1 94 ? 4.720 7.604 -21.169 1.00 71.50 94 CYS A O 1
ATOM 760 N N . ALA A 1 95 ? 3.783 8.890 -19.580 1.00 69.12 95 ALA A N 1
ATOM 761 C CA . ALA A 1 95 ? 4.110 10.173 -20.199 1.00 69.12 95 ALA A CA 1
ATOM 762 C C . ALA A 1 95 ? 5.537 10.651 -19.877 1.00 69.12 95 ALA A C 1
ATOM 764 O O . ALA A 1 95 ? 6.092 11.450 -20.624 1.00 69.12 95 ALA A O 1
ATOM 765 N N . LEU A 1 96 ? 6.107 10.195 -18.756 1.00 68.31 96 LEU A N 1
ATOM 766 C CA . LEU A 1 96 ? 7.384 10.674 -18.219 1.00 68.31 96 LEU A CA 1
ATOM 767 C C . LEU A 1 96 ? 8.571 9.744 -18.529 1.00 68.31 96 LEU A C 1
ATOM 769 O O . LEU A 1 96 ? 9.694 10.219 -18.670 1.00 68.31 96 LEU A O 1
ATOM 773 N N . LEU A 1 97 ? 8.352 8.431 -18.660 1.00 63.28 97 LEU A N 1
ATOM 774 C CA . LEU A 1 97 ? 9.399 7.466 -19.013 1.00 63.28 97 LEU A CA 1
ATOM 775 C C . LEU A 1 97 ? 9.311 7.060 -20.491 1.00 63.28 97 LEU A C 1
ATOM 777 O O . LEU A 1 97 ? 8.485 6.227 -20.875 1.00 63.28 97 LEU A O 1
ATOM 781 N N . ASP A 1 98 ? 10.222 7.597 -21.308 1.00 54.53 98 ASP A N 1
ATOM 782 C CA . ASP A 1 98 ? 10.424 7.169 -22.697 1.00 54.53 98 ASP A CA 1
ATOM 783 C C . ASP A 1 98 ? 10.821 5.680 -22.746 1.00 54.53 98 ASP A C 1
ATOM 785 O O . ASP A 1 98 ? 11.867 5.280 -22.234 1.00 54.53 98 ASP A O 1
ATOM 789 N N . GLY A 1 99 ? 9.962 4.839 -23.340 1.00 54.38 99 GLY A N 1
ATOM 790 C CA . GLY A 1 99 ? 10.138 3.376 -23.420 1.00 54.38 99 GLY A CA 1
ATOM 791 C C . GLY A 1 99 ? 8.909 2.542 -23.020 1.00 54.38 99 GLY A C 1
ATOM 792 O O . GLY A 1 99 ? 8.931 1.306 -23.087 1.00 54.38 99 GLY A O 1
ATOM 793 N N . PHE A 1 100 ? 7.812 3.188 -22.618 1.00 52.25 100 PHE A N 1
ATOM 794 C CA . PHE A 1 100 ? 6.555 2.511 -22.303 1.00 52.25 100 PHE A CA 1
ATOM 795 C C . PHE A 1 100 ? 5.763 2.133 -23.566 1.00 52.25 100 PHE A C 1
ATOM 797 O O . PHE A 1 100 ? 4.969 2.907 -24.093 1.00 52.25 100 PHE A O 1
ATOM 804 N N . LEU A 1 101 ? 5.907 0.890 -24.030 1.00 52.56 101 LEU A N 1
ATOM 805 C CA . LEU A 1 101 ? 4.888 0.292 -24.894 1.00 52.56 101 LEU A CA 1
ATOM 806 C C . LEU A 1 101 ? 3.625 0.042 -24.047 1.00 52.56 101 LEU A C 1
ATOM 808 O O . LEU A 1 101 ? 3.708 -0.664 -23.039 1.00 52.56 101 LEU A O 1
ATOM 812 N N . LEU A 1 102 ? 2.463 0.557 -24.477 1.00 52.81 102 LEU A N 1
ATOM 813 C CA . LEU A 1 102 ? 1.149 0.411 -23.807 1.00 52.81 102 LEU A CA 1
ATOM 814 C C . LEU A 1 102 ? 0.815 -1.034 -23.391 1.00 52.81 102 LEU A C 1
ATOM 816 O O . LEU A 1 102 ? 0.048 -1.270 -22.455 1.00 52.81 102 LEU A O 1
ATOM 820 N N . TRP A 1 103 ? 1.408 -2.012 -24.078 1.00 55.00 103 TRP A N 1
ATOM 821 C CA . TRP A 1 103 ? 1.201 -3.426 -23.810 1.00 55.00 103 TRP A CA 1
ATOM 822 C C . TRP A 1 103 ? 1.861 -3.930 -22.528 1.00 55.00 103 TRP A C 1
ATOM 824 O O . TRP A 1 103 ? 1.254 -4.718 -21.801 1.00 55.00 103 TRP A O 1
ATOM 834 N N . HIS A 1 104 ? 3.011 -3.369 -22.155 1.00 61.47 104 HIS A N 1
ATOM 835 C CA . HIS A 1 104 ? 3.630 -3.630 -20.856 1.00 61.47 104 HIS A CA 1
ATOM 836 C C . HIS A 1 104 ? 2.856 -2.973 -19.706 1.00 61.47 104 HIS A C 1
ATOM 838 O O . HIS A 1 104 ? 2.829 -3.499 -18.593 1.00 61.47 104 HIS A O 1
ATOM 844 N N . THR A 1 105 ? 2.178 -1.853 -19.967 1.00 65.12 105 THR A N 1
ATOM 845 C CA . THR A 1 105 ? 1.446 -1.063 -18.964 1.00 65.12 105 THR A CA 1
ATOM 846 C C . THR A 1 105 ? 0.290 -1.834 -18.335 1.00 65.12 105 THR A C 1
ATOM 848 O O . THR A 1 105 ? -0.044 -1.602 -17.177 1.00 65.12 105 THR A O 1
ATOM 851 N N . THR A 1 106 ? -0.292 -2.801 -19.048 1.00 67.69 106 THR A N 1
ATOM 852 C CA . THR A 1 106 ? -1.383 -3.636 -18.519 1.00 67.69 106 THR A CA 1
ATOM 853 C C . THR A 1 106 ? -0.929 -4.548 -17.373 1.00 67.69 106 THR A C 1
ATOM 855 O O . THR A 1 106 ? -1.649 -4.695 -16.381 1.00 67.69 106 THR A O 1
ATOM 858 N N . ALA A 1 107 ? 0.288 -5.098 -17.456 1.00 68.69 107 ALA A N 1
ATOM 859 C CA . ALA A 1 107 ? 0.894 -5.896 -16.392 1.00 68.69 107 ALA A CA 1
ATOM 860 C C . ALA A 1 107 ? 1.141 -5.043 -15.138 1.00 68.69 107 ALA A C 1
ATOM 862 O O . ALA A 1 107 ? 0.729 -5.416 -14.037 1.00 68.69 107 ALA A O 1
ATOM 863 N N . TYR A 1 108 ? 1.726 -3.855 -15.315 1.00 71.62 108 TYR A N 1
ATOM 864 C CA . TYR A 1 108 ? 1.955 -2.912 -14.217 1.00 71.62 108 TYR A CA 1
ATOM 865 C C . TYR A 1 108 ? 0.643 -2.389 -13.621 1.00 71.62 108 TYR A C 1
ATOM 867 O O . TYR A 1 108 ? 0.530 -2.282 -12.402 1.00 71.62 108 TYR A O 1
ATOM 875 N N . PHE A 1 109 ? -0.387 -2.160 -14.441 1.00 74.19 109 PHE A N 1
ATOM 876 C CA . PHE A 1 109 ? -1.718 -1.750 -13.981 1.00 74.19 109 PHE A CA 1
ATOM 877 C C . PHE A 1 109 ? -2.335 -2.765 -13.039 1.00 74.19 109 PHE A C 1
ATOM 879 O O . PHE A 1 109 ? -2.839 -2.400 -11.973 1.00 74.19 109 PHE A O 1
ATOM 886 N N . HIS A 1 110 ? -2.244 -4.044 -13.388 1.00 75.62 110 HIS A N 1
ATOM 887 C CA . HIS A 1 110 ? -2.719 -5.104 -12.518 1.00 75.62 110 HIS A CA 1
ATOM 888 C C . HIS A 1 110 ? -1.968 -5.116 -11.176 1.00 75.62 110 HIS A C 1
ATOM 890 O O . HIS A 1 110 ? -2.603 -5.187 -10.123 1.00 75.62 110 HIS A O 1
ATOM 896 N N . ILE A 1 111 ? -0.639 -4.990 -11.197 1.00 78.06 111 ILE A N 1
ATOM 897 C CA . ILE A 1 111 ? 0.199 -5.027 -9.990 1.00 78.06 111 ILE A CA 1
ATOM 898 C C . ILE A 1 111 ? -0.059 -3.820 -9.083 1.00 78.06 111 ILE A C 1
ATOM 900 O O . ILE A 1 111 ? -0.346 -3.996 -7.899 1.00 78.06 111 ILE A O 1
ATOM 904 N N . ILE A 1 112 ? -0.033 -2.607 -9.632 1.00 80.06 112 ILE A N 1
ATOM 905 C CA . ILE A 1 112 ? -0.266 -1.362 -8.885 1.00 80.06 112 ILE A CA 1
ATOM 906 C C . ILE A 1 112 ? -1.681 -1.345 -8.303 1.00 80.06 112 ILE A C 1
ATOM 908 O O . ILE A 1 112 ? -1.874 -0.985 -7.142 1.00 80.06 112 ILE A O 1
ATOM 912 N N . THR A 1 113 ? -2.676 -1.817 -9.058 1.00 76.00 113 THR A N 1
ATOM 913 C CA . THR A 1 113 ? -4.044 -1.951 -8.540 1.00 76.00 113 THR A CA 1
ATOM 914 C C . THR A 1 113 ? -4.102 -2.944 -7.378 1.00 76.00 113 THR A C 1
ATOM 916 O O . THR A 1 113 ? -4.763 -2.665 -6.379 1.00 76.00 113 THR A O 1
ATOM 919 N N . MET A 1 114 ? -3.395 -4.078 -7.448 1.00 76.94 114 MET A N 1
ATOM 920 C CA . MET A 1 114 ? -3.331 -5.032 -6.330 1.00 76.94 114 MET A CA 1
ATOM 921 C C . MET A 1 114 ? -2.673 -4.431 -5.081 1.00 76.94 114 MET A C 1
ATOM 923 O O . MET A 1 114 ? -3.169 -4.644 -3.974 1.00 76.94 114 MET A O 1
ATOM 927 N N . ILE A 1 115 ? -1.597 -3.663 -5.254 1.00 80.88 115 ILE A N 1
ATOM 928 C CA . ILE A 1 115 ? -0.891 -2.945 -4.183 1.00 80.88 115 ILE A CA 1
ATOM 929 C C . ILE A 1 115 ? -1.826 -1.920 -3.520 1.00 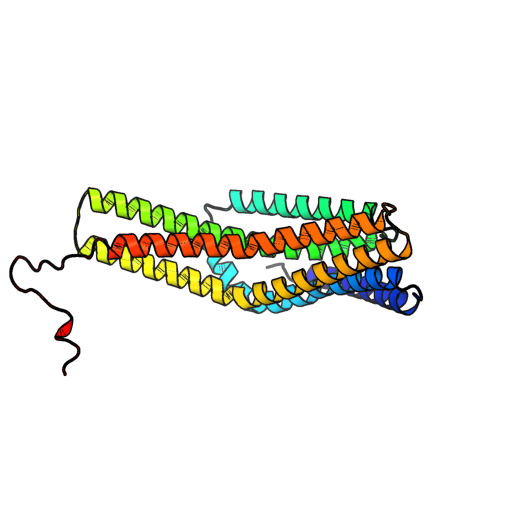80.88 115 ILE A C 1
ATOM 931 O O . ILE A 1 115 ? -2.008 -1.946 -2.300 1.00 80.88 115 ILE A O 1
ATOM 935 N N . ASN A 1 116 ? -2.499 -1.086 -4.318 1.00 80.44 116 ASN A N 1
ATOM 936 C CA . ASN A 1 116 ? -3.441 -0.079 -3.823 1.00 80.44 116 ASN A CA 1
ATOM 937 C C . ASN A 1 116 ? -4.628 -0.700 -3.099 1.00 80.44 116 ASN A C 1
ATOM 939 O O . ASN A 1 116 ? -5.042 -0.210 -2.050 1.00 80.44 116 ASN A O 1
ATOM 943 N N . MET A 1 117 ? -5.153 -1.805 -3.628 1.00 75.12 117 MET A N 1
ATOM 944 C CA . MET A 1 117 ? -6.237 -2.536 -2.980 1.00 75.12 117 MET A CA 1
ATOM 945 C C . MET A 1 117 ? -5.804 -3.148 -1.652 1.00 75.12 117 MET A C 1
ATOM 947 O O . MET A 1 117 ? -6.612 -3.193 -0.727 1.00 75.12 117 MET A O 1
ATOM 951 N N . ASN A 1 118 ? -4.551 -3.591 -1.522 1.00 77.38 118 ASN A N 1
ATOM 952 C CA . ASN A 1 118 ? -4.033 -4.082 -0.247 1.00 77.38 118 ASN A CA 1
ATOM 953 C C . ASN A 1 118 ? -4.017 -2.952 0.796 1.00 77.38 118 ASN A C 1
ATOM 955 O O . ASN A 1 118 ? -4.655 -3.084 1.838 1.00 77.38 118 ASN A O 1
ATOM 959 N N . CYS A 1 119 ? -3.435 -1.796 0.458 1.00 76.75 119 CYS A N 1
ATOM 960 C CA . CYS A 1 119 ? -3.434 -0.610 1.323 1.00 76.75 119 CYS A CA 1
ATOM 961 C C . CYS A 1 119 ? -4.860 -0.157 1.709 1.00 76.75 119 CYS A C 1
ATOM 963 O O . CYS A 1 119 ? -5.156 0.088 2.881 1.00 76.75 119 CYS A O 1
ATOM 965 N N . ALA A 1 120 ? -5.788 -0.135 0.748 1.00 74.94 120 ALA A N 1
ATOM 966 C CA . ALA A 1 120 ? -7.193 0.176 1.001 1.00 74.94 120 ALA A CA 1
ATOM 967 C C . ALA A 1 120 ? -7.866 -0.814 1.957 1.00 74.94 120 ALA A C 1
ATOM 969 O O . ALA A 1 120 ? -8.652 -0.408 2.816 1.00 74.94 120 ALA A O 1
ATOM 970 N N . LEU A 1 121 ? -7.565 -2.110 1.826 1.00 74.38 121 LEU A N 1
ATOM 971 C CA . LEU A 1 121 ? -8.066 -3.129 2.742 1.00 74.38 121 LEU A CA 1
ATOM 972 C C . LEU A 1 121 ? -7.586 -2.853 4.164 1.00 74.38 121 LEU A C 1
ATOM 974 O O . LEU A 1 121 ? -8.421 -2.870 5.065 1.00 74.38 121 LEU A O 1
ATOM 978 N N . TRP A 1 122 ? -6.301 -2.549 4.375 1.00 78.56 122 TRP A N 1
ATOM 979 C CA . TRP A 1 122 ? -5.800 -2.155 5.702 1.00 78.56 122 TRP A CA 1
ATOM 980 C C . TRP A 1 122 ? -6.620 -1.032 6.299 1.00 78.56 122 TRP A C 1
ATOM 982 O O . TRP A 1 122 ? -7.172 -1.151 7.390 1.00 78.56 122 TRP A O 1
ATOM 992 N N . TYR A 1 123 ? -6.749 0.039 5.521 1.00 76.62 123 TYR A N 1
ATOM 993 C CA . TYR A 1 123 ? -7.391 1.255 5.959 1.00 76.62 123 TYR A CA 1
ATOM 994 C C . TYR A 1 123 ? -8.848 1.009 6.343 1.00 76.62 123 TYR A C 1
ATOM 996 O O . TYR A 1 123 ? -9.302 1.485 7.381 1.00 76.62 123 TYR A O 1
ATOM 1004 N N . ILE A 1 124 ? -9.581 0.226 5.548 1.00 74.69 124 ILE A N 1
ATOM 1005 C CA . ILE A 1 124 ? -10.971 -0.128 5.849 1.00 74.69 124 ILE A CA 1
ATOM 1006 C C . ILE A 1 124 ? -11.062 -0.924 7.155 1.00 74.69 124 ILE A C 1
ATOM 1008 O O . ILE A 1 124 ? -11.932 -0.625 7.971 1.00 74.69 124 ILE A O 1
ATOM 1012 N N . ASN A 1 125 ? -10.172 -1.897 7.377 1.00 76.75 125 ASN A N 1
ATOM 1013 C CA . ASN A 1 125 ? -10.171 -2.692 8.608 1.00 76.75 125 ASN A CA 1
ATOM 1014 C C . ASN A 1 125 ? -9.851 -1.821 9.839 1.00 76.75 125 ASN A C 1
ATOM 1016 O O . ASN A 1 125 ? -10.602 -1.840 10.815 1.00 76.75 125 ASN A O 1
ATOM 1020 N N . CYS A 1 126 ? -8.802 -0.995 9.774 1.00 79.38 126 CYS A N 1
ATOM 1021 C CA . CYS A 1 126 ? -8.442 -0.061 10.845 1.00 79.38 126 CYS A CA 1
ATOM 1022 C C . CYS A 1 126 ? -9.567 0.944 11.121 1.00 79.38 126 CYS A C 1
ATOM 1024 O O . CYS A 1 126 ? -9.974 1.132 12.265 1.00 79.38 126 CYS A O 1
ATOM 1026 N N . LYS A 1 127 ? -10.133 1.560 10.074 1.00 75.94 127 LYS A N 1
ATOM 1027 C CA . LYS A 1 127 ? -11.273 2.481 10.192 1.00 75.94 127 LYS A CA 1
ATOM 1028 C C . LYS A 1 127 ? -12.492 1.790 10.793 1.00 75.94 127 LYS A C 1
ATOM 1030 O O . LYS A 1 127 ? -13.232 2.404 11.556 1.00 75.94 127 LYS A O 1
ATOM 1035 N N . GLY A 1 128 ? -12.688 0.521 10.466 1.00 74.88 128 GLY A N 1
ATOM 1036 C CA . GLY A 1 128 ? -13.730 -0.300 11.043 1.00 74.88 128 GLY A CA 1
ATOM 1037 C C . GLY A 1 128 ? -13.601 -0.443 12.558 1.00 74.88 128 GLY A C 1
ATOM 1038 O O . GLY A 1 128 ? -14.545 -0.138 13.289 1.00 74.88 128 GLY A O 1
ATOM 1039 N N . ILE A 1 129 ? -12.418 -0.836 13.030 1.00 79.31 129 ILE A N 1
ATOM 1040 C CA . ILE A 1 129 ? -12.123 -0.953 14.465 1.00 79.31 129 ILE A CA 1
ATOM 1041 C C . ILE A 1 129 ? -12.206 0.413 15.149 1.00 79.31 129 ILE A C 1
ATOM 1043 O O . ILE A 1 129 ? -12.781 0.515 16.228 1.00 79.31 129 ILE A O 1
ATOM 1047 N N . LYS A 1 130 ? -11.721 1.474 14.495 1.00 80.12 130 LYS A N 1
ATOM 1048 C CA . LYS A 1 130 ? -11.833 2.860 14.967 1.00 80.12 130 LYS A CA 1
ATOM 1049 C C . LYS A 1 130 ? -13.287 3.245 15.257 1.00 80.12 130 LYS A C 1
ATOM 1051 O O . LYS A 1 130 ? -13.604 3.700 16.348 1.00 80.12 130 LYS A O 1
ATOM 1056 N N . ILE A 1 131 ? -14.186 3.019 14.299 1.00 77.06 131 ILE A N 1
ATOM 1057 C CA . ILE A 1 131 ? -15.613 3.340 14.451 1.00 77.06 131 ILE A CA 1
ATOM 1058 C C . ILE A 1 131 ? -16.252 2.473 15.542 1.00 77.06 131 ILE A C 1
ATOM 1060 O O . ILE A 1 131 ? -17.031 2.984 16.344 1.00 77.06 131 ILE A O 1
ATOM 1064 N N . ALA A 1 132 ? -15.917 1.181 15.602 1.00 80.88 132 ALA A N 1
ATOM 1065 C CA . ALA A 1 132 ? -16.414 0.293 16.651 1.00 80.88 132 ALA A CA 1
ATOM 1066 C C . ALA A 1 132 ? -15.955 0.744 18.049 1.00 80.88 132 ALA A C 1
ATOM 1068 O O . ALA A 1 132 ? -16.767 0.790 18.969 1.00 80.88 132 ALA A O 1
ATOM 1069 N N . SER A 1 133 ? -14.687 1.139 18.187 1.00 83.31 133 SER A N 1
ATOM 1070 C CA . SER A 1 133 ? -14.098 1.687 19.414 1.00 83.31 133 SER A CA 1
ATOM 1071 C C . SER A 1 133 ? -14.783 2.988 19.842 1.00 83.31 133 SER A C 1
ATOM 1073 O O . SER A 1 133 ? -15.213 3.120 20.988 1.00 83.31 133 SER A O 1
ATOM 1075 N N . GLN A 1 134 ? -14.984 3.919 18.904 1.00 82.56 134 GLN A N 1
ATOM 1076 C CA . GLN A 1 134 ? -15.694 5.174 19.161 1.00 82.56 134 GLN A CA 1
ATOM 1077 C C . GLN A 1 134 ? -17.140 4.937 19.596 1.00 82.56 134 GLN A C 1
ATOM 1079 O O . GLN A 1 134 ? -17.562 5.471 20.619 1.00 82.56 134 GLN A O 1
ATOM 1084 N N . GLY A 1 135 ? -17.880 4.092 18.874 1.00 81.69 135 GLY A N 1
ATOM 1085 C CA . GLY A 1 135 ? -19.261 3.763 19.227 1.00 81.69 135 GLY A CA 1
ATOM 1086 C C . GLY A 1 135 ? -19.366 3.075 20.589 1.00 81.69 135 GLY A C 1
ATOM 1087 O O . GLY A 1 135 ? -20.281 3.367 21.359 1.00 81.69 135 GLY A O 1
ATOM 1088 N N . LEU A 1 136 ? -18.405 2.208 20.920 1.00 84.31 136 LEU A N 1
ATOM 1089 C CA . LEU A 1 136 ? -18.327 1.558 22.225 1.00 84.31 136 LEU A CA 1
ATOM 1090 C C . LEU A 1 136 ? -18.056 2.573 23.347 1.00 84.31 136 LEU A C 1
ATOM 1092 O O . LEU A 1 136 ? -18.718 2.523 24.383 1.00 84.31 136 LEU A O 1
ATOM 1096 N N . SER A 1 137 ? -17.153 3.527 23.112 1.00 85.19 137 SER A N 1
ATOM 1097 C CA . SER A 1 137 ? -16.828 4.602 24.053 1.00 85.19 137 SER A CA 1
ATOM 1098 C C . SER A 1 137 ? -17.991 5.566 24.293 1.00 85.19 137 SER A C 1
ATOM 1100 O O . SER A 1 137 ? -18.311 5.903 25.437 1.00 85.19 137 SER A O 1
ATOM 1102 N N . GLU A 1 138 ? -18.690 5.960 23.230 1.00 85.62 138 GLU A N 1
ATOM 1103 C CA . GLU A 1 138 ? -19.869 6.821 23.324 1.00 85.62 138 GLU A CA 1
ATOM 1104 C C . GLU A 1 138 ? -21.013 6.148 24.086 1.00 85.62 138 GLU A C 1
ATOM 1106 O O . GLU A 1 138 ? -21.612 6.775 24.966 1.00 85.62 138 GLU A O 1
ATOM 1111 N N . CYS A 1 139 ? -21.289 4.872 23.792 1.00 85.12 139 CYS A N 1
ATOM 1112 C CA . CYS A 1 139 ? -22.302 4.102 24.513 1.00 85.12 139 CYS A CA 1
ATOM 1113 C C . CYS A 1 139 ? -21.919 3.924 25.985 1.00 85.12 139 CYS A C 1
ATOM 1115 O O . CYS A 1 139 ? -22.758 4.150 26.852 1.00 85.12 139 CYS A O 1
ATOM 1117 N N . PHE A 1 140 ? -20.648 3.626 26.282 1.00 85.50 140 PHE A N 1
ATOM 1118 C CA . PHE A 1 140 ? -20.163 3.528 27.658 1.00 85.50 140 PHE A CA 1
ATOM 1119 C C . PHE A 1 140 ? -20.382 4.830 28.429 1.00 85.50 140 PHE A C 1
ATOM 1121 O O . PHE A 1 140 ? -20.971 4.811 29.507 1.00 85.50 140 PHE A O 1
ATOM 1128 N N . ARG A 1 141 ? -19.963 5.970 27.862 1.00 84.56 141 ARG A N 1
ATOM 1129 C CA . ARG A 1 141 ? -20.116 7.283 28.502 1.00 84.56 141 ARG A CA 1
ATOM 1130 C C . ARG A 1 141 ? -21.584 7.618 28.756 1.00 84.56 141 ARG A C 1
ATOM 1132 O O . ARG A 1 141 ? -21.920 8.122 29.828 1.00 84.56 141 ARG A O 1
ATOM 1139 N N . ARG A 1 142 ? -22.460 7.336 27.788 1.00 86.38 142 ARG A N 1
ATOM 1140 C CA . ARG A 1 142 ? -23.902 7.564 27.931 1.00 86.38 142 ARG A CA 1
ATOM 1141 C C . ARG A 1 142 ? -24.495 6.694 29.037 1.00 86.38 142 ARG A C 1
ATOM 1143 O O . ARG A 1 142 ? -25.183 7.219 29.908 1.00 86.38 142 ARG A O 1
ATOM 1150 N N . ASP A 1 143 ? -24.194 5.401 29.026 1.00 86.12 143 ASP A N 1
ATOM 1151 C CA . ASP A 1 143 ? -24.793 4.448 29.956 1.00 86.12 143 ASP A CA 1
ATOM 1152 C C . ASP A 1 143 ? -24.262 4.646 31.387 1.00 86.12 143 ASP A C 1
ATOM 1154 O O . ASP A 1 143 ? -25.045 4.584 32.328 1.00 86.12 143 ASP A O 1
ATOM 1158 N N . VAL A 1 144 ? -22.979 4.991 31.567 1.00 83.88 144 VAL A N 1
ATOM 1159 C CA . VAL A 1 144 ? -22.405 5.359 32.880 1.00 83.88 144 VAL A CA 1
ATOM 1160 C C . VAL A 1 144 ? -23.048 6.615 33.464 1.00 83.88 144 VAL A C 1
ATOM 1162 O O . VAL A 1 144 ? -23.223 6.698 34.678 1.00 83.88 144 VAL A O 1
ATOM 1165 N N . THR A 1 145 ? -23.407 7.586 32.619 1.00 81.62 145 THR A N 1
ATOM 1166 C CA . THR A 1 145 ? -24.073 8.816 33.077 1.00 81.62 145 THR A CA 1
ATOM 1167 C C . THR A 1 145 ? -25.503 8.535 33.554 1.00 81.62 145 THR A C 1
ATOM 1169 O O . THR A 1 145 ? -26.005 9.237 34.428 1.00 81.62 145 THR A O 1
ATOM 1172 N N . MET A 1 146 ? -26.161 7.514 32.994 1.00 83.88 146 MET A N 1
ATOM 1173 C CA . MET A 1 146 ? -27.516 7.107 33.375 1.00 83.88 146 MET A CA 1
ATOM 1174 C C . MET A 1 146 ? -27.532 6.165 34.585 1.00 83.88 146 MET A C 1
ATOM 1176 O O . MET A 1 146 ? -28.307 6.376 35.515 1.00 83.88 146 MET A O 1
ATOM 1180 N N . GLU A 1 147 ? -26.691 5.129 34.584 1.00 78.75 147 GLU A N 1
ATOM 1181 C CA . GLU A 1 147 ? -26.649 4.109 35.631 1.00 78.75 147 GLU A CA 1
ATOM 1182 C C . GLU A 1 147 ? -25.208 3.633 35.866 1.00 78.75 147 GLU A C 1
ATOM 1184 O O . GLU A 1 147 ? -24.629 2.875 35.086 1.00 78.75 147 GLU A O 1
ATOM 1189 N N . CYS A 1 148 ? -24.616 4.037 36.991 1.00 77.69 148 CYS A N 1
ATOM 1190 C CA . CYS A 1 148 ? -23.274 3.599 37.363 1.00 77.69 148 CYS A CA 1
ATOM 1191 C C . CYS A 1 148 ? -23.337 2.293 38.171 1.00 77.69 148 CYS A C 1
ATOM 1193 O O . CYS A 1 148 ? -23.457 2.297 39.397 1.00 77.69 148 CYS A O 1
ATOM 1195 N N . SER A 1 149 ? -23.273 1.158 37.468 1.00 81.19 149 SER A N 1
ATOM 1196 C CA . SER A 1 149 ? -23.267 -0.182 38.068 1.00 81.19 149 SER A CA 1
ATOM 1197 C C . SER A 1 149 ? -21.979 -0.942 37.751 1.00 81.19 149 SER A C 1
ATOM 1199 O O . SER A 1 149 ? -21.532 -0.992 36.604 1.00 81.19 149 SER A O 1
ATOM 1201 N N . ALA A 1 150 ? -21.412 -1.630 38.747 1.00 79.75 150 ALA A N 1
ATOM 1202 C CA . ALA A 1 150 ? -20.222 -2.468 38.564 1.00 79.75 150 ALA A CA 1
ATOM 1203 C C . ALA A 1 150 ? -20.424 -3.553 37.484 1.00 79.75 150 ALA A C 1
ATOM 1205 O O . ALA A 1 150 ? -19.494 -3.888 36.749 1.00 79.75 150 ALA A O 1
ATOM 1206 N N . LYS A 1 151 ? -21.657 -4.063 37.331 1.00 80.56 151 LYS A N 1
ATOM 1207 C CA . LYS A 1 151 ? -22.011 -5.046 36.294 1.00 80.56 151 LYS A CA 1
ATOM 1208 C C . LYS A 1 151 ? -21.968 -4.445 34.883 1.00 80.56 151 LYS A C 1
ATOM 1210 O O . LYS A 1 151 ? -21.560 -5.129 33.946 1.00 80.56 151 LYS A O 1
ATOM 1215 N N . LEU A 1 152 ? -22.362 -3.178 34.734 1.00 81.69 152 LEU A N 1
ATOM 1216 C CA . LEU A 1 152 ? -22.303 -2.447 33.466 1.00 81.69 152 LEU A CA 1
ATOM 1217 C C . LEU A 1 152 ? -20.843 -2.247 33.039 1.00 81.69 152 LEU A C 1
ATOM 1219 O O . LEU A 1 152 ? -20.470 -2.617 31.925 1.00 81.69 152 LEU A O 1
ATOM 1223 N N . ILE A 1 153 ? -20.005 -1.758 33.958 1.00 82.25 153 ILE A N 1
ATOM 1224 C CA . ILE A 1 153 ? -18.571 -1.532 33.718 1.00 82.25 153 ILE A CA 1
ATOM 1225 C C . ILE A 1 153 ? -17.872 -2.845 33.335 1.00 82.25 153 ILE A C 1
ATOM 1227 O O . ILE A 1 153 ? -17.115 -2.886 32.365 1.00 82.25 153 ILE A O 1
ATOM 1231 N N . ALA A 1 154 ? -18.175 -3.949 34.029 1.00 82.56 154 ALA A N 1
ATOM 1232 C CA . ALA A 1 154 ? -17.625 -5.264 33.701 1.00 82.56 154 ALA A CA 1
ATOM 1233 C C . ALA A 1 154 ? -18.005 -5.734 32.282 1.00 82.56 154 ALA A C 1
ATOM 1235 O O . ALA A 1 154 ? -17.167 -6.292 31.571 1.00 82.56 154 ALA A O 1
ATOM 1236 N N . ARG A 1 155 ? -19.243 -5.475 31.835 1.00 83.94 155 ARG A N 1
ATOM 1237 C CA . ARG A 1 155 ? -19.709 -5.840 30.486 1.00 83.94 155 ARG A CA 1
ATOM 1238 C C . ARG A 1 155 ? -19.003 -5.036 29.394 1.00 83.94 155 ARG A C 1
ATOM 1240 O O . ARG A 1 155 ? -18.584 -5.622 28.398 1.00 83.94 155 ARG A O 1
ATOM 1247 N N . TYR A 1 156 ? -18.848 -3.726 29.583 1.00 83.56 156 TYR A N 1
ATOM 1248 C CA . TYR A 1 156 ? -18.115 -2.872 28.643 1.00 83.56 156 TYR A CA 1
ATOM 1249 C C . TYR A 1 156 ? -16.629 -3.238 28.580 1.00 83.56 156 TYR A C 1
ATOM 1251 O O . TYR A 1 156 ? -16.072 -3.308 27.487 1.00 83.56 156 TYR A O 1
ATOM 1259 N N . ARG A 1 157 ? -16.013 -3.590 29.717 1.00 84.06 157 ARG A N 1
ATOM 1260 C CA . ARG A 1 157 ? -14.640 -4.117 29.762 1.00 84.06 157 ARG A CA 1
ATOM 1261 C C . ARG A 1 157 ? -14.487 -5.427 28.983 1.00 84.06 157 ARG A C 1
ATOM 1263 O O . ARG A 1 157 ? -13.501 -5.593 28.277 1.00 84.06 157 ARG A O 1
ATOM 1270 N N . TYR A 1 158 ? -15.453 -6.342 29.080 1.00 85.00 158 TYR A N 1
ATOM 1271 C CA . TYR A 1 158 ? -15.443 -7.579 28.292 1.00 85.00 158 TYR A CA 1
ATOM 1272 C C . TYR A 1 158 ? -15.578 -7.306 26.786 1.00 85.00 158 TYR A C 1
ATOM 1274 O O . TYR A 1 158 ? -14.794 -7.822 25.993 1.00 85.00 158 TYR A O 1
ATOM 1282 N N . LEU A 1 159 ? -16.530 -6.453 26.385 1.00 82.00 159 LEU A N 1
ATOM 1283 C CA . LEU A 1 159 ? -16.710 -6.079 24.976 1.00 82.00 159 LEU A CA 1
ATOM 1284 C C . LEU A 1 159 ? -15.449 -5.430 24.394 1.00 82.00 159 LEU A C 1
ATOM 1286 O O . LEU A 1 159 ? -15.103 -5.643 23.235 1.00 82.00 159 LEU A O 1
ATOM 1290 N N . TRP A 1 160 ? -14.771 -4.649 25.228 1.00 84.06 160 TRP A N 1
ATOM 1291 C CA . TRP A 1 160 ? -13.527 -3.993 24.896 1.00 84.06 160 TRP A CA 1
ATOM 1292 C C . TRP A 1 160 ? -12.359 -4.963 24.716 1.00 84.06 160 TRP A C 1
ATOM 1294 O O . TRP A 1 160 ? -11.660 -4.884 23.712 1.00 84.06 160 TRP A O 1
ATOM 1304 N N . LEU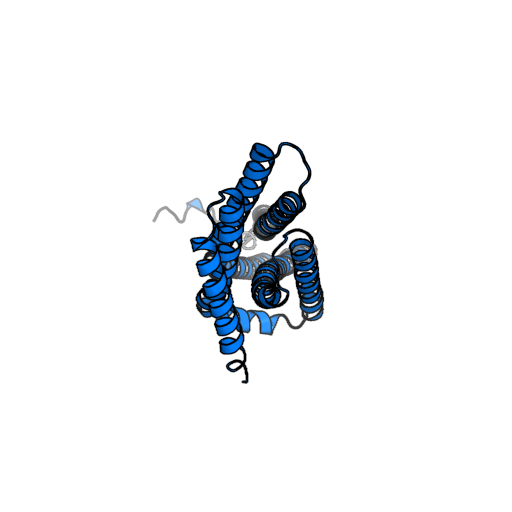 A 1 161 ? -12.170 -5.898 25.654 1.00 84.06 161 LEU A N 1
ATOM 1305 C CA . LEU A 1 161 ? -11.147 -6.942 25.534 1.00 84.06 161 LEU A CA 1
ATOM 1306 C C . LEU A 1 161 ? -11.309 -7.710 24.220 1.00 84.06 161 LEU A C 1
ATOM 1308 O O . LEU A 1 161 ? -10.338 -7.861 23.485 1.00 84.06 161 LEU A O 1
ATOM 1312 N N . ASN A 1 162 ? -12.545 -8.067 23.863 1.00 82.31 162 ASN A N 1
ATOM 1313 C CA . ASN A 1 162 ? -12.832 -8.706 22.580 1.00 82.31 162 ASN A CA 1
ATOM 1314 C C . ASN A 1 162 ? -12.450 -7.815 21.381 1.00 82.31 162 ASN A C 1
ATOM 1316 O O . ASN A 1 162 ? -11.966 -8.317 20.369 1.00 82.31 162 ASN A O 1
ATOM 1320 N N . LEU A 1 163 ? -12.655 -6.495 21.463 1.00 80.44 163 LEU A N 1
ATOM 1321 C CA . LEU A 1 163 ? -12.262 -5.563 20.400 1.00 80.44 163 LEU A CA 1
ATOM 1322 C C . LEU A 1 163 ? -10.734 -5.465 20.261 1.00 80.44 163 LEU A C 1
ATOM 1324 O O . LEU A 1 163 ? -10.223 -5.472 19.139 1.00 80.44 163 LEU A O 1
ATOM 1328 N N . SER A 1 164 ? -10.008 -5.421 21.379 1.00 85.19 164 SER A N 1
ATOM 1329 C CA . SER A 1 164 ? -8.541 -5.430 21.395 1.00 85.19 164 SER A CA 1
ATOM 1330 C C . SER A 1 164 ? -7.966 -6.745 20.866 1.00 85.19 164 SER A C 1
ATOM 1332 O O . SER A 1 164 ? -7.011 -6.724 20.091 1.00 85.19 164 SER A O 1
ATOM 1334 N N . GLU A 1 165 ? -8.569 -7.885 21.213 1.00 81.69 165 GLU A N 1
ATOM 1335 C CA . GLU A 1 165 ? -8.196 -9.193 20.660 1.00 81.69 165 GLU A CA 1
ATOM 1336 C C . GLU A 1 165 ? -8.411 -9.246 19.141 1.00 81.69 165 GLU A C 1
ATOM 1338 O O . GLU A 1 165 ? -7.552 -9.741 18.408 1.00 81.69 165 GLU A O 1
ATOM 1343 N N . LEU A 1 166 ? -9.515 -8.679 18.638 1.00 77.25 166 LEU A N 1
ATOM 1344 C CA . LEU A 1 166 ? -9.759 -8.561 17.197 1.00 77.25 166 LEU A CA 1
ATOM 1345 C C . LEU A 1 166 ? -8.718 -7.670 16.506 1.00 77.25 166 LEU A C 1
ATOM 1347 O O . LEU A 1 166 ? -8.253 -8.022 15.421 1.00 77.25 166 LEU A O 1
ATOM 1351 N N . LEU A 1 167 ? -8.328 -6.548 17.123 1.00 81.94 167 LEU A N 1
ATOM 1352 C CA . LEU A 1 167 ? -7.274 -5.669 16.608 1.00 81.94 167 LEU A CA 1
ATOM 1353 C C . LEU A 1 167 ? -5.918 -6.380 16.555 1.00 81.94 167 LEU A C 1
ATOM 1355 O O . LEU A 1 167 ? -5.247 -6.332 15.526 1.00 81.94 167 LEU A O 1
ATOM 1359 N N . GLN A 1 168 ? -5.534 -7.087 17.619 1.00 83.25 168 GLN A N 1
ATOM 1360 C CA . GLN A 1 168 ? -4.290 -7.861 17.647 1.00 83.25 168 GLN A CA 1
ATOM 1361 C C . GLN A 1 168 ? -4.307 -9.011 16.639 1.00 83.25 168 GLN A C 1
ATOM 1363 O O . GLN A 1 168 ? -3.309 -9.245 15.957 1.00 83.25 168 GLN A O 1
ATOM 1368 N N . SER A 1 169 ? -5.436 -9.709 16.498 1.00 78.31 169 SER A N 1
ATOM 1369 C CA . SER A 1 169 ? -5.602 -10.772 15.505 1.00 78.31 169 SER A CA 1
ATOM 1370 C C . SER A 1 169 ? -5.474 -10.233 14.078 1.00 78.31 169 SER A C 1
ATOM 1372 O O . SER A 1 169 ? -4.743 -10.809 13.271 1.00 78.31 169 SER A O 1
ATOM 1374 N N . LEU A 1 170 ? -6.102 -9.086 13.787 1.00 78.12 170 LEU A N 1
ATOM 1375 C CA . LEU A 1 170 ? -5.952 -8.378 12.516 1.00 78.12 170 LEU A CA 1
ATOM 1376 C C . LEU A 1 170 ? -4.484 -7.996 12.277 1.00 78.12 170 LEU A C 1
ATOM 1378 O O . LEU A 1 170 ? -3.931 -8.329 11.228 1.00 78.12 170 LEU A O 1
ATOM 1382 N N . GLY A 1 171 ? -3.849 -7.346 13.254 1.00 79.88 171 GLY A N 1
ATOM 1383 C CA . GLY A 1 171 ? -2.446 -6.948 13.193 1.00 79.88 171 GLY A CA 1
ATOM 1384 C C . GLY A 1 171 ? -1.533 -8.132 12.899 1.00 79.88 171 GLY A C 1
ATOM 1385 O O . GLY A 1 171 ? -0.764 -8.086 11.949 1.00 79.88 171 GLY A O 1
ATOM 1386 N N . ASN A 1 172 ? -1.678 -9.239 13.625 1.00 80.25 172 ASN A N 1
ATOM 1387 C CA . ASN A 1 172 ? -0.852 -10.433 13.446 1.00 80.25 172 ASN A CA 1
ATOM 1388 C C . ASN A 1 172 ? -1.106 -11.144 12.099 1.00 80.25 172 ASN A C 1
ATOM 1390 O O . ASN A 1 172 ? -0.166 -11.576 11.427 1.00 80.25 172 ASN A O 1
ATOM 1394 N N . ALA A 1 173 ? -2.367 -11.228 11.660 1.00 73.25 173 ALA A N 1
ATOM 1395 C CA . ALA A 1 173 ? -2.730 -11.830 10.376 1.00 73.25 173 ALA A CA 1
ATOM 1396 C C . ALA A 1 173 ? -2.144 -11.051 9.188 1.00 73.25 173 ALA A C 1
ATOM 1398 O O . ALA A 1 173 ? -1.676 -11.644 8.213 1.00 73.25 173 ALA A O 1
ATOM 1399 N N . TYR A 1 174 ? -2.130 -9.722 9.281 1.00 76.56 174 TYR A N 1
ATOM 1400 C CA . TYR A 1 174 ? -1.644 -8.846 8.222 1.00 76.56 174 TYR A CA 1
ATOM 1401 C C . TYR A 1 174 ? -0.181 -8.406 8.396 1.00 76.56 174 TYR A C 1
ATOM 1403 O O . TYR A 1 174 ? 0.402 -7.927 7.426 1.00 76.56 174 TYR A O 1
ATOM 1411 N N . ALA A 1 175 ? 0.452 -8.633 9.552 1.00 77.50 175 ALA A N 1
ATOM 1412 C CA . ALA A 1 175 ? 1.829 -8.219 9.849 1.00 77.50 175 ALA A CA 1
ATOM 1413 C C . ALA A 1 175 ? 2.837 -8.750 8.826 1.00 77.50 175 ALA A C 1
ATOM 1415 O O . ALA A 1 175 ? 3.684 -8.001 8.347 1.00 77.50 175 ALA A O 1
ATOM 1416 N N . ARG A 1 176 ? 2.717 -10.024 8.425 1.00 73.19 176 ARG A N 1
ATOM 1417 C CA . ARG A 1 176 ? 3.582 -10.604 7.380 1.00 73.19 176 ARG A CA 1
ATOM 1418 C C . ARG A 1 176 ? 3.392 -9.922 6.023 1.00 73.19 176 ARG A C 1
ATOM 1420 O O . ARG A 1 176 ? 4.367 -9.662 5.319 1.00 73.19 176 ARG A O 1
ATOM 1427 N N . THR A 1 177 ? 2.152 -9.597 5.669 1.00 78.12 177 THR A N 1
ATOM 1428 C CA . THR A 1 177 ? 1.827 -8.919 4.408 1.00 78.12 177 THR A CA 1
ATOM 1429 C C . THR A 1 177 ? 2.330 -7.477 4.409 1.00 78.12 177 THR A C 1
ATOM 1431 O O . THR A 1 177 ? 2.992 -7.072 3.458 1.00 78.12 177 THR A O 1
ATOM 1434 N N . TYR A 1 178 ? 2.102 -6.720 5.488 1.00 78.88 178 TYR A N 1
ATOM 1435 C CA . TYR A 1 178 ? 2.547 -5.325 5.582 1.00 78.88 178 TYR A CA 1
ATOM 1436 C C . TYR A 1 178 ? 4.049 -5.181 5.765 1.00 78.88 178 TYR A C 1
ATOM 1438 O O . TYR A 1 178 ? 4.639 -4.307 5.145 1.00 78.88 178 TYR A O 1
ATOM 1446 N N . SER A 1 179 ? 4.693 -6.042 6.551 1.00 81.88 179 SER A N 1
ATOM 1447 C CA . SER A 1 179 ? 6.147 -5.995 6.731 1.00 81.88 179 SER A CA 1
ATOM 1448 C C . SER A 1 179 ? 6.873 -6.158 5.392 1.00 81.88 179 SER A C 1
ATOM 1450 O O . SER A 1 179 ? 7.745 -5.364 5.044 1.00 81.88 179 SER A O 1
ATOM 1452 N N . THR A 1 180 ? 6.447 -7.136 4.593 1.00 80.69 180 THR A N 1
ATOM 1453 C CA . THR A 1 180 ? 7.051 -7.404 3.281 1.00 80.69 180 THR A CA 1
ATOM 1454 C C . THR A 1 180 ? 6.709 -6.317 2.261 1.00 80.69 180 THR A C 1
ATOM 1456 O O . THR A 1 180 ? 7.571 -5.910 1.485 1.00 80.69 180 THR A O 1
ATOM 1459 N N . TYR A 1 181 ? 5.495 -5.766 2.321 1.00 82.94 181 TYR A N 1
ATOM 1460 C CA . TYR A 1 181 ? 5.099 -4.580 1.563 1.00 82.94 181 TYR A CA 1
ATOM 1461 C C . TYR A 1 181 ? 5.963 -3.349 1.885 1.00 82.94 181 TYR A C 1
ATOM 1463 O O . TYR A 1 181 ? 6.402 -2.659 0.969 1.00 82.94 181 TYR A O 1
ATOM 1471 N N . CYS A 1 182 ? 6.241 -3.078 3.164 1.00 83.00 182 CYS A N 1
ATOM 1472 C CA . CYS A 1 182 ? 7.059 -1.938 3.578 1.00 83.00 182 CYS A CA 1
ATOM 1473 C C . CYS A 1 182 ? 8.497 -2.061 3.064 1.00 83.00 182 CYS A C 1
ATOM 1475 O O . CYS A 1 182 ? 9.044 -1.082 2.563 1.00 83.00 182 CYS A O 1
ATOM 1477 N N . LEU A 1 183 ? 9.084 -3.262 3.121 1.00 85.44 183 LEU A N 1
ATOM 1478 C CA . LEU A 1 183 ? 10.410 -3.524 2.548 1.00 85.44 183 LEU A CA 1
ATOM 1479 C C . LEU A 1 183 ? 10.424 -3.293 1.034 1.00 85.44 183 LEU A C 1
ATOM 1481 O O . LEU A 1 183 ? 11.349 -2.673 0.513 1.00 85.44 183 LEU A O 1
ATOM 1485 N N . PHE A 1 184 ? 9.381 -3.748 0.338 1.00 84.69 184 PHE A N 1
ATOM 1486 C CA . PHE A 1 184 ? 9.239 -3.530 -1.097 1.00 84.69 184 PHE A CA 1
ATOM 1487 C C . PHE A 1 184 ? 9.134 -2.038 -1.441 1.00 84.69 184 PHE A C 1
ATOM 1489 O O . PHE A 1 184 ? 9.863 -1.550 -2.302 1.00 84.69 184 PHE A O 1
ATOM 1496 N N . MET A 1 185 ? 8.271 -1.290 -0.751 1.00 84.88 185 MET A N 1
ATOM 1497 C CA . MET A 1 185 ? 8.118 0.151 -0.973 1.00 84.88 185 MET A CA 1
ATOM 1498 C C . MET A 1 185 ? 9.406 0.918 -0.665 1.00 84.88 185 MET A C 1
ATOM 1500 O O . MET A 1 185 ? 9.799 1.782 -1.442 1.00 84.88 185 MET A O 1
ATOM 1504 N N . PHE A 1 186 ? 10.114 0.561 0.407 1.00 87.75 186 PHE A N 1
ATOM 1505 C CA . PHE A 1 186 ? 11.404 1.163 0.744 1.00 87.75 186 PHE A CA 1
ATOM 1506 C C . PHE A 1 186 ? 12.473 0.915 -0.333 1.00 87.75 186 PHE A C 1
ATOM 1508 O O . PHE A 1 186 ? 13.211 1.833 -0.701 1.00 87.75 186 PHE A O 1
ATOM 1515 N N . ALA A 1 187 ? 12.535 -0.306 -0.875 1.00 87.94 187 ALA A N 1
ATOM 1516 C CA . ALA A 1 187 ? 13.446 -0.639 -1.965 1.00 87.94 187 ALA A CA 1
ATOM 1517 C C . ALA A 1 187 ? 13.139 0.174 -3.235 1.00 87.94 187 ALA A C 1
ATOM 1519 O O . ALA A 1 187 ? 14.064 0.727 -3.825 1.00 87.94 187 ALA A O 1
ATOM 1520 N N . ASN A 1 188 ? 11.862 0.320 -3.616 1.00 85.38 188 ASN A N 1
ATOM 1521 C CA . ASN A 1 188 ? 11.483 1.142 -4.775 1.00 85.38 188 ASN A CA 1
ATOM 1522 C C . ASN A 1 188 ? 11.813 2.618 -4.561 1.00 85.38 188 ASN A C 1
ATOM 1524 O O . ASN A 1 188 ? 12.408 3.224 -5.442 1.00 85.38 188 ASN A O 1
ATOM 1528 N N . ILE A 1 189 ? 11.534 3.176 -3.376 1.00 89.06 189 ILE A N 1
ATOM 1529 C CA . ILE A 1 189 ? 11.915 4.560 -3.050 1.00 89.06 189 ILE A CA 1
ATOM 1530 C C . ILE A 1 189 ? 13.431 4.738 -3.177 1.00 89.06 189 ILE A C 1
ATOM 1532 O O . ILE A 1 189 ? 13.884 5.719 -3.755 1.00 89.06 189 ILE A O 1
ATOM 1536 N N . THR A 1 190 ? 14.220 3.784 -2.679 1.00 90.25 190 THR A N 1
ATOM 1537 C CA . THR A 1 190 ? 15.686 3.863 -2.729 1.00 90.25 190 THR A CA 1
ATOM 1538 C C . THR A 1 190 ? 16.196 3.825 -4.169 1.00 90.25 190 THR A C 1
ATOM 1540 O O . THR A 1 190 ? 17.034 4.644 -4.536 1.00 90.25 190 THR A O 1
ATOM 1543 N N . ILE A 1 191 ? 15.673 2.919 -5.001 1.00 87.62 191 ILE A N 1
ATOM 1544 C CA . ILE A 1 191 ? 16.053 2.821 -6.417 1.00 87.62 191 ILE A CA 1
ATOM 1545 C C . ILE A 1 191 ? 15.601 4.073 -7.182 1.00 87.62 191 ILE A C 1
ATOM 1547 O O . ILE A 1 191 ? 16.377 4.605 -7.971 1.00 87.62 191 ILE A O 1
ATOM 1551 N N . ALA A 1 192 ? 14.395 4.582 -6.917 1.00 86.31 192 ALA A N 1
ATOM 1552 C CA . ALA A 1 192 ? 13.862 5.777 -7.564 1.00 86.31 192 ALA A CA 1
ATOM 1553 C C . ALA A 1 192 ? 14.674 7.034 -7.214 1.00 86.31 192 ALA A C 1
ATOM 1555 O O . ALA A 1 192 ? 15.066 7.791 -8.101 1.00 86.31 192 ALA A O 1
ATOM 1556 N N . VAL A 1 193 ? 14.993 7.228 -5.930 1.00 88.88 193 VAL A N 1
ATOM 1557 C CA . VAL A 1 193 ? 15.840 8.338 -5.466 1.00 88.88 193 VAL A CA 1
ATOM 1558 C C . VAL A 1 193 ? 17.254 8.210 -6.028 1.00 88.88 193 VAL A C 1
ATOM 1560 O O . VAL A 1 193 ? 17.826 9.205 -6.461 1.00 88.88 193 VAL A O 1
ATOM 1563 N N . TYR A 1 194 ? 17.813 7.000 -6.064 1.00 87.94 194 TYR A N 1
ATOM 1564 C CA . TYR A 1 194 ? 19.138 6.769 -6.632 1.00 87.94 194 TYR A CA 1
ATOM 1565 C C . TYR A 1 194 ? 19.184 7.067 -8.136 1.00 87.94 194 TYR A C 1
ATOM 1567 O O . TYR A 1 194 ? 20.092 7.761 -8.587 1.00 87.94 194 TYR A O 1
ATOM 1575 N N . GLY A 1 195 ? 18.182 6.612 -8.896 1.00 84.19 195 GLY A N 1
ATOM 1576 C CA . GLY A 1 195 ? 18.043 6.936 -10.317 1.00 84.19 195 GLY A CA 1
ATOM 1577 C C . GLY A 1 195 ? 17.912 8.437 -10.557 1.00 84.19 195 GLY A C 1
ATOM 1578 O O . GLY A 1 195 ? 18.593 8.974 -11.426 1.00 84.19 195 GLY A O 1
ATOM 1579 N N . ALA A 1 196 ? 17.116 9.130 -9.736 1.00 83.19 196 ALA A N 1
ATOM 1580 C CA . ALA A 1 196 ? 16.922 10.574 -9.866 1.00 83.19 196 ALA A CA 1
ATOM 1581 C C . ALA A 1 196 ? 18.220 11.341 -9.582 1.00 83.19 196 ALA A C 1
ATOM 1583 O O . ALA A 1 196 ? 18.567 12.263 -10.312 1.00 83.19 196 ALA A O 1
ATOM 1584 N N . LEU A 1 197 ? 18.964 10.941 -8.547 1.00 84.88 197 LEU A N 1
ATOM 1585 C CA . LEU A 1 197 ? 20.246 11.559 -8.212 1.00 84.88 197 LEU A CA 1
ATOM 1586 C C . LEU A 1 197 ? 21.327 11.275 -9.263 1.00 84.88 197 LEU A C 1
ATOM 1588 O O . LEU A 1 197 ? 22.112 12.172 -9.554 1.00 84.88 197 LEU A O 1
ATOM 1592 N N . SER A 1 198 ? 21.376 10.064 -9.829 1.00 84.12 198 SER A N 1
ATOM 1593 C CA . SER A 1 198 ? 22.355 9.711 -10.869 1.00 84.12 198 SER A CA 1
ATOM 1594 C C . SER A 1 198 ? 22.183 10.575 -12.117 1.00 84.12 198 SER A C 1
ATOM 1596 O O . SER A 1 198 ? 23.164 11.083 -12.647 1.00 84.12 198 SER A O 1
ATOM 1598 N N . GLU A 1 199 ? 20.941 10.790 -12.552 1.00 79.25 199 GLU A N 1
ATOM 1599 C CA . GLU A 1 199 ? 20.646 11.593 -13.742 1.00 79.25 199 GLU A CA 1
ATOM 1600 C C . GLU A 1 199 ? 21.010 13.077 -13.539 1.00 79.25 199 GLU A C 1
ATOM 1602 O O . GLU A 1 199 ? 21.678 13.664 -14.392 1.00 79.25 199 GLU A O 1
ATOM 1607 N N . ILE A 1 200 ? 20.692 13.637 -12.361 1.00 81.81 200 ILE A N 1
ATOM 1608 C CA . ILE A 1 200 ? 21.049 15.018 -11.988 1.00 81.81 200 ILE A CA 1
ATOM 1609 C C . ILE A 1 200 ? 22.573 15.203 -11.957 1.00 81.81 200 ILE A C 1
ATOM 1611 O O . ILE A 1 200 ? 23.086 16.270 -12.303 1.00 81.81 200 ILE A O 1
ATOM 1615 N N . VAL A 1 201 ? 23.314 14.184 -11.509 1.00 83.12 201 VAL A N 1
ATOM 1616 C CA . VAL A 1 201 ? 24.782 14.221 -11.452 1.00 83.12 201 VAL A CA 1
ATOM 1617 C C . VAL A 1 201 ? 25.395 14.151 -12.852 1.00 83.12 201 VAL A C 1
ATOM 1619 O O . VAL A 1 201 ? 26.349 14.882 -13.119 1.00 83.12 201 VAL A O 1
ATOM 1622 N N . ASP A 1 202 ? 24.846 13.323 -13.741 1.00 76.94 202 ASP A N 1
ATOM 1623 C CA . ASP A 1 202 ? 25.402 13.102 -15.080 1.00 76.94 202 ASP A CA 1
ATOM 1624 C C . ASP A 1 202 ? 25.044 14.219 -16.079 1.00 76.94 202 ASP A C 1
ATOM 1626 O O . ASP A 1 202 ? 25.881 14.599 -16.903 1.00 76.94 202 ASP A O 1
ATOM 1630 N N . HIS A 1 203 ? 23.834 14.786 -16.005 1.00 70.81 203 HIS A N 1
ATOM 1631 C CA . HIS A 1 203 ? 23.348 15.808 -16.947 1.00 70.81 203 HIS A CA 1
ATOM 1632 C C . HIS A 1 203 ? 23.259 17.230 -16.351 1.00 70.81 203 HIS A C 1
ATOM 1634 O O . HIS A 1 203 ? 23.013 18.191 -17.086 1.00 70.81 203 HIS A O 1
ATOM 1640 N N . GLY A 1 204 ? 23.509 17.401 -15.047 1.00 68.62 204 GLY A N 1
ATOM 1641 C CA . GLY A 1 204 ? 23.298 18.661 -14.327 1.00 68.62 204 GLY A CA 1
ATOM 1642 C C . GLY A 1 204 ? 21.821 18.901 -13.986 1.00 68.62 204 GLY A C 1
ATOM 1643 O O . GLY A 1 204 ? 20.973 18.049 -14.211 1.00 68.62 204 GLY A O 1
ATOM 1644 N N . PHE A 1 205 ? 21.479 20.079 -13.444 1.00 68.25 205 PHE A N 1
ATOM 1645 C CA . PHE A 1 205 ? 20.100 20.439 -13.053 1.00 68.25 205 PHE A CA 1
ATOM 1646 C C . PHE A 1 205 ? 19.212 20.764 -14.278 1.00 68.25 205 PHE A C 1
ATOM 1648 O O . PHE A 1 205 ? 18.659 21.859 -14.403 1.00 68.25 205 PHE A O 1
ATOM 1655 N N . GLY A 1 206 ? 19.134 19.847 -15.238 1.00 60.53 206 GLY A N 1
ATOM 1656 C CA . GLY A 1 206 ? 18.250 19.927 -16.392 1.00 60.53 206 GLY A CA 1
ATOM 1657 C C . GLY A 1 206 ? 17.068 19.002 -16.168 1.00 60.53 206 GLY A C 1
ATOM 1658 O O . GLY A 1 206 ? 17.250 17.799 -16.227 1.00 60.53 206 GLY A O 1
ATOM 1659 N N . PHE A 1 207 ? 15.872 19.555 -15.940 1.00 62.91 207 PHE A N 1
ATOM 1660 C CA . PHE A 1 207 ? 14.638 18.787 -15.737 1.00 62.91 207 PHE A CA 1
ATOM 1661 C C . PHE A 1 207 ? 14.359 17.846 -16.920 1.00 62.91 207 PHE A C 1
ATOM 1663 O O . PHE A 1 207 ? 13.682 18.219 -17.884 1.00 62.91 207 PHE A O 1
ATOM 1670 N N . SER A 1 208 ? 14.878 16.625 -16.848 1.00 73.12 208 SER A N 1
ATOM 1671 C CA . SER A 1 208 ? 14.615 15.576 -17.825 1.00 73.12 208 SER A CA 1
ATOM 1672 C C . SER A 1 208 ? 13.280 14.906 -17.496 1.00 73.12 208 SER A C 1
ATOM 1674 O O . SER A 1 208 ? 12.920 14.737 -16.327 1.00 73.12 208 SER A O 1
ATOM 1676 N N . PHE A 1 209 ? 12.523 14.499 -18.520 1.00 72.31 209 PHE A N 1
ATOM 1677 C CA . PHE A 1 209 ? 11.243 13.804 -18.327 1.00 72.31 209 PHE A CA 1
ATOM 1678 C C . PHE A 1 209 ? 11.406 12.540 -17.462 1.00 72.31 209 PHE A C 1
ATOM 1680 O O . PHE A 1 209 ? 10.557 12.260 -16.611 1.00 72.31 209 PHE A O 1
ATOM 1687 N N . LYS A 1 210 ? 12.548 11.848 -17.590 1.00 71.06 210 LYS A N 1
ATOM 1688 C CA . LYS A 1 210 ? 12.868 10.648 -16.805 1.00 71.06 210 LYS A CA 1
ATOM 1689 C C . LYS A 1 210 ? 13.019 10.931 -15.305 1.00 71.06 210 LYS A C 1
ATOM 1691 O O . LYS A 1 210 ? 12.460 10.194 -14.493 1.00 71.06 210 LYS A O 1
ATOM 1696 N N . GLU A 1 211 ? 13.709 12.014 -14.936 1.00 78.00 211 GLU A N 1
ATOM 1697 C CA . GLU A 1 211 ? 13.891 12.432 -13.534 1.00 78.00 211 GLU A CA 1
ATOM 1698 C C . GLU A 1 211 ? 12.547 12.711 -12.874 1.00 78.00 211 GLU A C 1
ATOM 1700 O O . GLU A 1 211 ? 12.258 12.237 -11.775 1.00 78.00 211 GLU A O 1
ATOM 1705 N N . MET A 1 212 ? 11.689 13.447 -13.579 1.00 81.94 212 MET A N 1
ATOM 1706 C CA . MET A 1 212 ? 10.356 13.785 -13.101 1.00 81.94 212 MET A CA 1
ATOM 1707 C C . MET A 1 212 ? 9.496 12.522 -12.900 1.00 81.94 212 MET A C 1
ATOM 1709 O O . MET A 1 212 ? 8.759 12.436 -11.918 1.00 81.94 212 MET A O 1
ATOM 1713 N N . GLY A 1 213 ? 9.640 11.505 -13.757 1.00 80.19 213 GLY A N 1
ATOM 1714 C CA . GLY A 1 213 ? 9.010 10.192 -13.568 1.00 80.19 213 GLY A CA 1
ATOM 1715 C C . GLY A 1 213 ? 9.449 9.481 -12.281 1.00 80.19 213 GLY A C 1
ATOM 1716 O O . GLY A 1 213 ? 8.603 8.979 -11.540 1.00 80.19 213 GLY A O 1
ATOM 1717 N N . LEU A 1 214 ? 10.750 9.493 -11.973 1.00 83.25 214 LEU A N 1
ATOM 1718 C CA . LEU A 1 214 ? 11.309 8.906 -10.745 1.00 83.25 214 LEU A CA 1
ATOM 1719 C C . LEU A 1 214 ? 10.867 9.654 -9.482 1.00 83.25 214 LEU A C 1
ATOM 1721 O O . LEU A 1 214 ? 10.565 9.026 -8.467 1.00 83.25 214 LEU A O 1
ATOM 1725 N N . PHE A 1 215 ? 10.776 10.986 -9.535 1.00 86.62 215 PHE A N 1
ATOM 1726 C CA . PHE A 1 215 ? 10.246 11.775 -8.420 1.00 86.62 215 PHE A CA 1
ATOM 1727 C C . PHE A 1 215 ? 8.772 11.468 -8.152 1.00 86.62 215 PHE A C 1
ATOM 1729 O O . PHE A 1 215 ? 8.377 11.332 -6.991 1.00 86.62 215 PHE A O 1
ATOM 1736 N N . VAL A 1 216 ? 7.962 11.322 -9.206 1.00 86.38 216 VAL A N 1
ATOM 1737 C CA . VAL A 1 216 ? 6.553 10.923 -9.081 1.00 86.38 216 VAL A CA 1
ATOM 1738 C C . VAL A 1 216 ? 6.435 9.530 -8.455 1.00 86.38 216 VAL A C 1
ATOM 1740 O O . VAL A 1 216 ? 5.603 9.345 -7.565 1.00 86.38 216 VAL A O 1
ATOM 1743 N N . ASP A 1 217 ? 7.286 8.578 -8.847 1.00 84.81 217 ASP A N 1
ATOM 1744 C CA . ASP A 1 217 ? 7.332 7.240 -8.243 1.00 84.81 217 ASP A CA 1
ATOM 1745 C C . ASP A 1 217 ? 7.728 7.270 -6.759 1.00 84.81 217 ASP A C 1
ATOM 1747 O O . ASP A 1 217 ? 7.014 6.743 -5.899 1.00 84.81 217 ASP A O 1
ATOM 1751 N N . ALA A 1 218 ? 8.813 7.971 -6.425 1.00 87.12 218 ALA A N 1
ATOM 1752 C CA . ALA A 1 218 ? 9.278 8.107 -5.049 1.00 87.12 218 ALA A CA 1
ATOM 1753 C C . ALA A 1 218 ? 8.224 8.777 -4.150 1.00 87.12 218 ALA A C 1
ATOM 1755 O O . ALA A 1 218 ? 7.972 8.313 -3.033 1.00 87.12 218 ALA A O 1
ATOM 1756 N N . ALA A 1 219 ? 7.566 9.836 -4.634 1.00 88.81 219 ALA A N 1
ATOM 1757 C CA . ALA A 1 219 ? 6.509 10.532 -3.902 1.00 88.81 219 ALA A CA 1
ATOM 1758 C C . ALA A 1 219 ? 5.274 9.640 -3.692 1.00 88.81 219 ALA A C 1
ATOM 1760 O O . ALA A 1 219 ? 4.692 9.613 -2.599 1.00 88.81 219 ALA A O 1
ATOM 1761 N N . TYR A 1 220 ? 4.896 8.875 -4.716 1.00 87.88 220 TYR A N 1
ATOM 1762 C CA . TYR A 1 220 ? 3.783 7.937 -4.661 1.00 87.88 220 TYR A CA 1
ATOM 1763 C C . TYR A 1 220 ? 4.028 6.818 -3.641 1.00 87.88 220 TYR A C 1
ATOM 1765 O O . TYR A 1 220 ? 3.224 6.622 -2.720 1.00 87.88 220 TYR A O 1
ATOM 1773 N N . CYS A 1 221 ? 5.172 6.138 -3.747 1.00 85.94 221 CYS A N 1
ATOM 1774 C CA . CYS A 1 221 ? 5.565 5.068 -2.834 1.00 85.94 221 CYS A CA 1
ATOM 1775 C C . CYS A 1 221 ? 5.703 5.577 -1.389 1.00 85.94 221 CYS A C 1
ATOM 1777 O O . CYS A 1 221 ? 5.253 4.911 -0.453 1.00 85.94 221 CYS A O 1
ATOM 1779 N N . SER A 1 222 ? 6.237 6.788 -1.196 1.00 87.25 222 SER A N 1
ATOM 1780 C CA . SER A 1 222 ? 6.354 7.419 0.129 1.00 87.25 222 SER A CA 1
ATOM 1781 C C . SER A 1 222 ? 4.991 7.725 0.751 1.00 87.25 222 SER A C 1
ATOM 1783 O O . SER A 1 222 ? 4.766 7.438 1.927 1.00 87.25 222 SER A O 1
ATOM 1785 N N . THR A 1 223 ? 4.050 8.251 -0.039 1.00 86.62 223 THR A N 1
ATOM 1786 C CA . THR A 1 223 ? 2.684 8.542 0.427 1.00 86.62 223 THR A CA 1
ATOM 1787 C C . THR A 1 223 ? 1.989 7.270 0.905 1.00 86.62 223 THR A C 1
ATOM 1789 O O . THR A 1 223 ? 1.399 7.245 1.988 1.00 86.62 223 THR A O 1
ATOM 1792 N N . LEU A 1 224 ? 2.097 6.188 0.129 1.00 83.31 224 LEU A N 1
ATOM 1793 C CA . LEU A 1 224 ? 1.529 4.897 0.505 1.00 83.31 224 LEU A CA 1
ATOM 1794 C C . LEU A 1 224 ? 2.196 4.293 1.750 1.00 83.31 224 LEU A C 1
ATOM 1796 O O . LEU A 1 224 ? 1.499 3.690 2.567 1.00 83.31 224 LEU A O 1
ATOM 1800 N N . LEU A 1 225 ? 3.515 4.450 1.906 1.00 85.50 225 LEU A N 1
ATOM 1801 C CA . LEU A 1 225 ? 4.265 3.946 3.061 1.00 85.50 225 LEU A CA 1
ATOM 1802 C C . LEU A 1 225 ? 3.925 4.698 4.353 1.00 85.50 225 LEU A C 1
ATOM 1804 O O . LEU A 1 225 ? 3.886 4.079 5.408 1.00 85.50 225 LEU A O 1
ATOM 1808 N N . ILE A 1 226 ? 3.654 6.003 4.289 1.00 85.56 226 ILE A N 1
ATOM 1809 C CA . ILE A 1 226 ? 3.277 6.809 5.465 1.00 85.56 226 ILE A CA 1
ATOM 1810 C C . ILE A 1 226 ? 1.830 6.525 5.893 1.00 85.56 226 ILE A C 1
ATOM 1812 O O . ILE A 1 226 ? 1.514 6.500 7.085 1.00 85.56 226 ILE A O 1
ATOM 1816 N N . TYR A 1 227 ? 0.936 6.297 4.930 1.00 81.44 227 TYR A N 1
ATOM 1817 C CA . TYR A 1 227 ? -0.490 6.128 5.204 1.00 81.44 227 TYR A CA 1
ATOM 1818 C C . TYR A 1 227 ? -0.818 4.843 5.984 1.00 81.44 227 TYR A C 1
ATOM 1820 O O . TYR A 1 227 ? -1.710 4.842 6.838 1.00 81.44 227 TYR A O 1
ATOM 1828 N N . THR A 1 228 ? -0.096 3.749 5.725 1.00 78.06 228 THR A N 1
ATOM 1829 C CA . THR A 1 228 ? -0.336 2.446 6.364 1.00 78.06 228 THR A CA 1
ATOM 1830 C C . THR A 1 228 ? -0.081 2.429 7.884 1.00 78.06 228 THR A C 1
ATOM 1832 O O . THR A 1 228 ? -1.002 2.032 8.607 1.00 78.06 228 THR A O 1
ATOM 1835 N N . PRO A 1 229 ? 1.071 2.883 8.425 1.00 79.38 229 PRO A N 1
ATOM 1836 C CA . PRO A 1 229 ? 1.309 2.931 9.867 1.00 79.38 229 PRO A CA 1
ATOM 1837 C C . PRO A 1 229 ? 0.454 3.996 10.561 1.00 79.38 229 PRO A C 1
ATOM 1839 O O . PRO A 1 229 ? -0.031 3.755 11.663 1.00 79.38 229 PRO A O 1
ATOM 1842 N N . ALA A 1 230 ? 0.190 5.139 9.914 1.00 80.25 230 ALA A N 1
ATOM 1843 C CA . ALA A 1 230 ? -0.642 6.197 10.494 1.00 80.25 230 ALA A CA 1
ATOM 1844 C C . ALA A 1 230 ? -2.060 5.704 10.839 1.00 80.25 230 ALA A C 1
ATOM 1846 O O . ALA A 1 230 ? -2.645 6.101 11.852 1.00 80.25 230 ALA A O 1
ATOM 1847 N N . SER A 1 231 ? -2.606 4.811 10.009 1.00 77.56 231 SER A N 1
ATOM 1848 C CA . SER A 1 231 ? -3.905 4.184 10.244 1.00 77.56 231 SER A CA 1
ATOM 1849 C C . SER A 1 231 ? -3.903 3.274 11.480 1.00 77.56 231 SER A C 1
ATOM 1851 O O . SER A 1 231 ? -4.871 3.291 12.238 1.00 77.56 231 SER A O 1
ATOM 1853 N N . ASP A 1 232 ? -2.827 2.521 11.709 1.00 81.50 232 ASP A N 1
ATOM 1854 C CA . ASP A 1 232 ? -2.690 1.608 12.852 1.00 81.50 232 ASP A CA 1
ATOM 1855 C C . ASP A 1 232 ? -2.489 2.370 14.170 1.00 81.50 232 ASP A C 1
ATOM 1857 O O . ASP A 1 232 ? -3.257 2.201 15.119 1.00 81.50 232 ASP A O 1
ATOM 1861 N N . SER A 1 233 ? -1.546 3.321 14.196 1.00 82.19 233 SER A N 1
ATOM 1862 C CA . SER A 1 233 ? -1.275 4.141 15.386 1.00 82.19 233 SER A CA 1
ATOM 1863 C C . SER A 1 233 ? -2.512 4.909 15.861 1.00 82.19 233 SER A C 1
ATOM 1865 O O . SER A 1 233 ? -2.739 5.041 17.062 1.00 82.19 233 SER A O 1
ATOM 1867 N N . CYS A 1 234 ? -3.349 5.385 14.932 1.00 79.50 234 CYS A N 1
ATOM 1868 C CA . CYS A 1 234 ? -4.600 6.061 15.272 1.00 79.50 234 CYS A CA 1
ATOM 1869 C C . CYS A 1 234 ? -5.592 5.135 15.993 1.00 79.50 234 CYS A C 1
ATOM 1871 O O . CYS A 1 234 ? -6.297 5.587 16.898 1.00 79.50 234 CYS A O 1
ATOM 1873 N N . VAL A 1 235 ? -5.659 3.862 15.596 1.00 79.50 235 VAL A N 1
ATOM 1874 C CA . VAL A 1 235 ? -6.547 2.878 16.225 1.00 79.50 235 VAL A CA 1
ATOM 1875 C C . VAL A 1 235 ? -6.032 2.512 17.613 1.00 79.50 235 VAL A C 1
ATOM 1877 O O . VAL A 1 235 ? -6.807 2.580 18.565 1.00 79.50 235 VAL A O 1
ATOM 1880 N N . CYS A 1 236 ? -4.738 2.214 17.748 1.00 82.81 236 CYS A N 1
ATOM 1881 C CA . CYS A 1 236 ? -4.118 1.902 19.039 1.00 82.81 236 CYS A CA 1
ATOM 1882 C C . CYS A 1 236 ? -4.294 3.046 20.047 1.00 82.81 236 CYS A C 1
ATOM 1884 O O . CYS A 1 236 ? -4.754 2.819 21.159 1.00 82.81 236 CYS A O 1
ATOM 1886 N N . LEU A 1 237 ? -4.072 4.295 19.626 1.00 86.00 237 LEU A N 1
ATOM 1887 C CA . LEU A 1 237 ? -4.243 5.461 20.497 1.00 86.00 237 LEU A CA 1
ATOM 1888 C C . LEU A 1 237 ? -5.689 5.640 20.987 1.00 86.00 237 LEU A C 1
ATOM 1890 O O . LEU A 1 237 ? -5.915 6.005 22.141 1.00 86.00 237 LEU A O 1
ATOM 1894 N N . GLN A 1 238 ? -6.686 5.382 20.134 1.00 80.81 238 GLN A N 1
ATOM 1895 C CA . GLN A 1 238 ? -8.083 5.391 20.583 1.00 80.81 238 GLN A CA 1
ATOM 1896 C C . GLN A 1 238 ? -8.371 4.279 21.581 1.00 80.81 238 GLN A C 1
ATOM 1898 O O . GLN A 1 238 ? -9.175 4.473 22.493 1.00 80.81 238 GLN A O 1
ATOM 1903 N N . VAL A 1 239 ? -7.729 3.129 21.389 1.00 81.94 239 VAL A N 1
ATOM 1904 C CA . VAL A 1 239 ? -7.867 2.002 22.294 1.00 81.94 239 VAL A CA 1
ATOM 1905 C C . VAL A 1 239 ? -7.293 2.347 23.675 1.00 81.94 239 VAL A C 1
ATOM 1907 O O . VAL A 1 239 ? -7.987 2.266 24.692 1.00 81.94 239 VAL A O 1
ATOM 1910 N N . ASP A 1 240 ? -6.073 2.855 23.719 1.00 82.56 240 ASP A N 1
ATOM 1911 C CA . ASP A 1 240 ? -5.398 3.180 24.976 1.00 82.56 240 ASP A CA 1
ATOM 1912 C C . ASP A 1 240 ? -6.126 4.273 25.773 1.00 82.56 240 ASP A C 1
ATOM 1914 O O . ASP A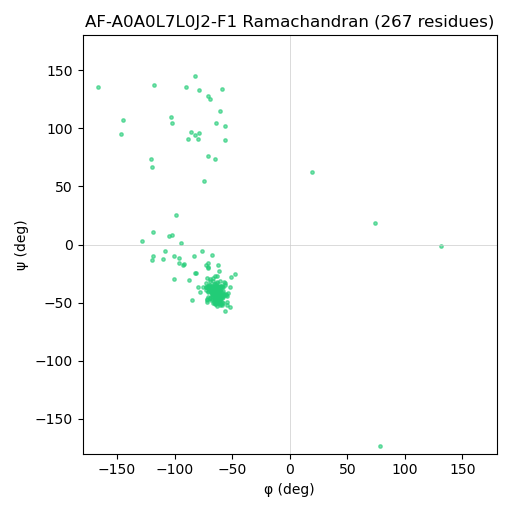 1 240 ? -6.293 4.162 26.991 1.00 82.56 240 ASP A O 1
ATOM 1918 N N . HIS A 1 241 ? -6.647 5.297 25.092 1.00 81.69 241 HIS A N 1
ATOM 1919 C CA . HIS A 1 241 ? -7.386 6.378 25.747 1.00 81.69 241 HIS A CA 1
ATOM 1920 C C . HIS A 1 241 ? -8.660 5.870 26.448 1.00 81.69 241 HIS A C 1
ATOM 1922 O O . HIS A 1 2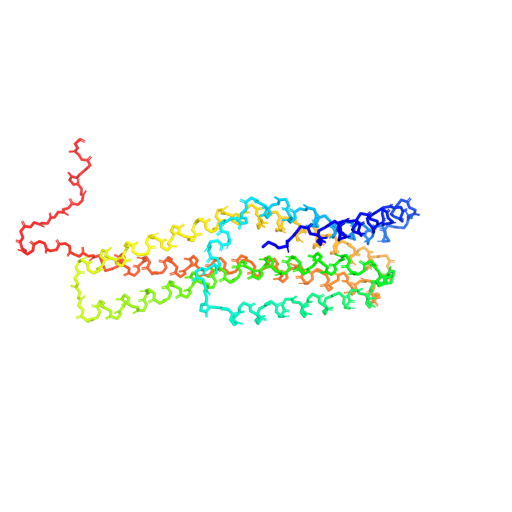41 ? -9.006 6.329 27.539 1.00 81.69 241 HIS A O 1
ATOM 1928 N N . PHE A 1 242 ? -9.353 4.892 25.862 1.00 76.31 242 PHE A N 1
ATOM 1929 C CA . PHE A 1 242 ? -10.544 4.316 26.483 1.00 76.31 242 PHE A CA 1
ATOM 1930 C C . PHE A 1 242 ? -10.209 3.430 27.693 1.00 76.31 242 PHE A C 1
ATOM 1932 O O . PHE A 1 242 ? -10.929 3.471 28.693 1.00 76.31 242 PHE A O 1
ATOM 1939 N N . ILE A 1 243 ? -9.097 2.685 27.648 1.00 77.94 243 ILE A N 1
ATOM 1940 C CA . ILE A 1 243 ? -8.596 1.924 28.806 1.00 77.94 243 ILE A CA 1
ATOM 1941 C C . ILE A 1 243 ? -8.313 2.857 29.982 1.00 77.94 243 ILE A C 1
ATOM 1943 O O . ILE A 1 243 ? -8.819 2.619 31.080 1.00 77.94 243 ILE A O 1
ATOM 1947 N N . GLN A 1 244 ? -7.588 3.952 29.741 1.00 80.62 244 GLN A N 1
ATOM 1948 C CA . GLN A 1 244 ? -7.300 4.944 30.778 1.00 80.62 244 GLN A CA 1
ATOM 1949 C C . GLN A 1 244 ? -8.585 5.528 31.381 1.00 80.62 244 GLN A C 1
ATOM 1951 O O . GLN A 1 244 ? -8.679 5.688 32.597 1.00 80.62 244 GLN A O 1
ATOM 1956 N N . ALA A 1 245 ? -9.610 5.792 30.564 1.00 73.44 245 ALA A N 1
ATOM 1957 C CA . ALA A 1 245 ? -10.892 6.303 31.049 1.00 73.44 245 ALA A CA 1
ATOM 1958 C C . ALA A 1 245 ? -11.625 5.327 31.995 1.00 73.44 245 ALA A C 1
ATOM 1960 O O . ALA A 1 245 ? -12.296 5.774 32.930 1.00 73.44 245 ALA A O 1
ATOM 1961 N N . ILE A 1 246 ? -11.491 4.012 31.785 1.00 69.06 246 ILE A N 1
ATOM 1962 C CA . ILE A 1 246 ? -12.052 2.982 32.677 1.00 69.06 246 ILE A CA 1
ATOM 1963 C C . ILE A 1 246 ? -11.191 2.814 33.933 1.00 69.06 246 ILE A C 1
ATOM 1965 O O . ILE A 1 246 ? -11.735 2.676 35.027 1.00 69.06 246 ILE A O 1
ATOM 1969 N N . GLU A 1 247 ? -9.863 2.828 33.807 1.00 71.25 247 GLU A N 1
ATOM 1970 C CA . GLU A 1 247 ? -8.956 2.693 34.955 1.00 71.25 247 GLU A CA 1
ATOM 1971 C C . GLU A 1 247 ? -9.061 3.870 35.929 1.00 71.25 247 GLU A C 1
ATOM 1973 O O . GLU A 1 247 ? -8.983 3.662 37.138 1.00 71.25 247 GLU A O 1
ATOM 1978 N N . MET A 1 248 ? -9.313 5.082 35.422 1.00 64.75 248 MET A N 1
ATOM 1979 C CA . MET A 1 248 ? -9.562 6.272 36.244 1.00 64.75 248 MET A CA 1
ATOM 1980 C C . MET A 1 248 ? -10.917 6.247 36.972 1.00 64.75 248 MET A C 1
ATOM 1982 O O . MET A 1 248 ? -11.083 6.955 37.962 1.00 64.75 248 MET A O 1
ATOM 1986 N N . ASN A 1 249 ? -11.870 5.421 36.527 1.00 60.38 249 ASN A N 1
ATOM 1987 C CA . ASN A 1 249 ? -13.143 5.169 37.211 1.00 60.38 249 ASN A CA 1
ATOM 1988 C C . ASN A 1 249 ? -13.255 3.680 37.562 1.00 60.38 249 ASN A C 1
ATOM 1990 O O . ASN A 1 249 ? -14.093 2.966 36.993 1.00 60.38 249 ASN A O 1
ATOM 1994 N N . PRO A 1 250 ? -12.403 3.177 38.475 1.00 51.38 250 PRO A N 1
ATOM 1995 C CA . PRO A 1 250 ? -12.422 1.772 38.823 1.00 51.38 250 PRO A CA 1
ATOM 1996 C C . PRO A 1 250 ? -13.810 1.429 39.359 1.00 51.38 250 PRO A C 1
ATOM 1998 O O . PRO A 1 250 ? -14.366 2.149 40.190 1.00 51.38 250 PRO A O 1
ATOM 2001 N N . ALA A 1 251 ? -14.380 0.322 38.880 1.00 46.78 251 ALA A N 1
ATOM 2002 C CA . ALA A 1 251 ? -15.595 -0.225 39.459 1.00 46.78 251 ALA A CA 1
ATOM 2003 C C . ALA A 1 251 ? -15.329 -0.472 40.947 1.00 46.78 251 ALA A C 1
ATOM 2005 O O . ALA A 1 251 ? -14.656 -1.437 41.315 1.00 46.78 251 ALA A O 1
ATOM 2006 N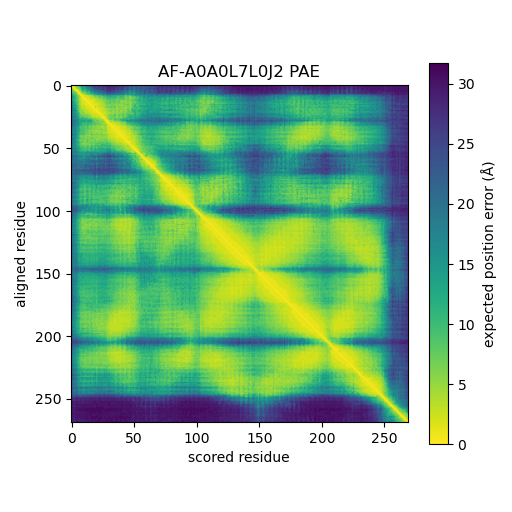 N . VAL A 1 252 ? -15.827 0.423 41.802 1.00 43.97 252 VAL A N 1
ATOM 2007 C CA . VAL A 1 252 ? -15.815 0.218 43.242 1.00 43.97 252 VAL A CA 1
ATOM 2008 C C . VAL A 1 252 ? -16.711 -0.989 43.460 1.00 43.97 252 VAL A C 1
ATOM 2010 O O . VAL A 1 252 ? -17.933 -0.906 43.320 1.00 43.97 252 VAL A O 1
ATOM 2013 N N . VAL A 1 253 ? -16.111 -2.144 43.739 1.00 43.56 253 VAL A N 1
ATOM 2014 C CA . VAL A 1 253 ? -16.850 -3.312 44.214 1.00 43.56 253 VAL A CA 1
ATOM 2015 C C . VAL A 1 253 ? -17.283 -2.980 45.638 1.00 43.56 253 VAL A C 1
ATOM 2017 O O . VAL A 1 253 ? -16.687 -3.411 46.617 1.00 43.56 253 VAL A O 1
ATOM 2020 N N . SER A 1 254 ? -18.307 -2.136 45.755 1.00 39.25 254 SER A N 1
ATOM 2021 C CA . SER A 1 254 ? -19.005 -1.911 47.006 1.00 39.25 254 SER A CA 1
ATOM 2022 C C . SER A 1 254 ? -19.962 -3.079 47.185 1.00 39.25 254 SER A C 1
ATOM 2024 O O . SER A 1 254 ? -21.102 -3.075 46.716 1.00 39.25 254 SER A O 1
ATOM 2026 N N . LEU A 1 255 ? -19.468 -4.123 47.848 1.00 38.38 255 LEU A N 1
ATOM 2027 C CA . LEU A 1 255 ? -20.299 -5.129 48.501 1.00 38.38 255 LEU A CA 1
ATOM 2028 C C . LEU A 1 255 ? -21.064 -4.438 49.632 1.00 38.38 255 LEU A C 1
ATOM 2030 O O . LEU A 1 255 ? -20.657 -4.591 50.776 1.00 38.38 255 LEU A O 1
ATOM 2034 N N . LYS A 1 256 ? -22.086 -3.623 49.311 1.00 40.44 256 LYS A N 1
ATOM 2035 C CA . LYS A 1 256 ? -23.051 -2.996 50.243 1.00 40.44 256 LYS A CA 1
ATOM 2036 C C . LYS A 1 256 ? -22.562 -2.953 51.711 1.00 40.44 256 LYS A C 1
ATOM 2038 O O . LYS A 1 256 ? -23.156 -3.582 52.578 1.00 40.44 256 LYS A O 1
ATOM 2043 N N . GLY A 1 257 ? -21.456 -2.250 51.972 1.00 45.28 257 GLY A N 1
ATOM 2044 C CA . GLY A 1 257 ? -20.935 -2.025 53.325 1.00 45.28 257 GLY A CA 1
ATOM 2045 C C . GLY A 1 257 ? -20.246 -3.179 54.080 1.00 45.28 257 GLY A C 1
ATOM 2046 O O . GLY A 1 257 ? -20.126 -3.033 55.290 1.00 45.28 257 GLY A O 1
ATOM 2047 N N . TYR A 1 258 ? -19.770 -4.274 53.459 1.00 39.00 258 TYR A N 1
ATOM 2048 C CA . TYR A 1 258 ? -19.224 -5.417 54.231 1.00 39.00 258 TYR A CA 1
ATOM 2049 C C . TYR A 1 258 ? -17.751 -5.839 54.044 1.00 39.00 258 TYR A C 1
ATOM 2051 O O . TYR A 1 258 ? -17.290 -6.605 54.883 1.00 39.00 258 TYR A O 1
ATOM 2059 N N . ALA A 1 259 ? -16.960 -5.353 53.073 1.00 37.31 259 ALA A N 1
ATOM 2060 C CA . ALA A 1 259 ? -15.497 -5.580 53.103 1.00 37.31 259 ALA A CA 1
ATOM 2061 C C . ALA A 1 259 ? -14.690 -4.699 52.129 1.00 37.31 259 ALA A C 1
ATOM 2063 O O . ALA A 1 259 ? -15.017 -4.608 50.947 1.00 37.31 259 ALA A O 1
ATOM 2064 N N . HIS A 1 260 ? -13.578 -4.133 52.615 1.00 39.97 260 HIS A N 1
ATOM 2065 C CA . HIS A 1 260 ? -12.509 -3.526 51.815 1.00 39.97 260 HIS A CA 1
ATOM 2066 C C . HIS A 1 260 ? -11.519 -4.623 51.393 1.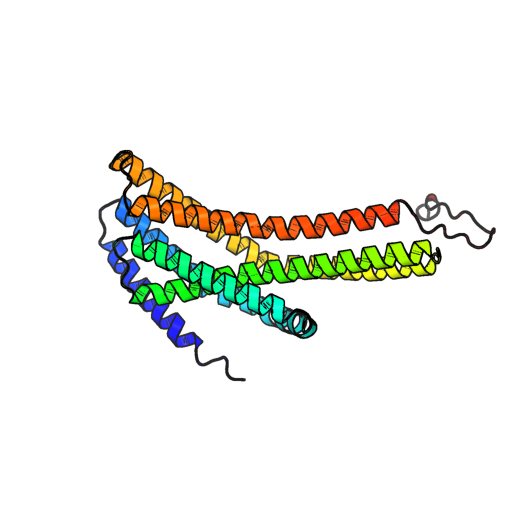00 39.97 260 HIS A C 1
ATOM 2068 O O . HIS A 1 260 ? -10.639 -5.005 52.164 1.00 39.97 260 HIS A O 1
ATOM 2074 N N . VAL A 1 261 ? -11.668 -5.166 50.182 1.00 45.75 261 VAL A N 1
ATOM 2075 C CA . VAL A 1 261 ? -10.715 -6.152 49.647 1.00 45.75 261 VAL A CA 1
ATOM 2076 C C . VAL A 1 261 ? -9.520 -5.404 49.062 1.00 45.75 261 VAL A C 1
ATOM 2078 O O . VAL A 1 261 ? -9.537 -4.960 47.915 1.00 45.75 261 VAL A O 1
ATOM 2081 N N . ASN A 1 262 ? -8.485 -5.246 49.886 1.00 37.94 262 ASN A N 1
ATOM 2082 C CA . ASN A 1 262 ? -7.171 -4.792 49.453 1.00 37.94 262 ASN A CA 1
ATOM 2083 C C . ASN A 1 262 ? -6.498 -5.914 48.637 1.00 37.94 262 ASN A C 1
ATOM 2085 O O . ASN A 1 262 ? -6.429 -7.056 49.094 1.00 37.94 262 ASN A O 1
ATOM 2089 N N . ARG A 1 263 ? -6.017 -5.609 47.424 1.00 49.97 263 ARG A N 1
ATOM 2090 C CA . ARG A 1 263 ? -5.399 -6.592 46.509 1.00 49.97 263 ARG A CA 1
ATOM 2091 C C . ARG A 1 263 ? -4.057 -7.148 46.998 1.00 49.97 263 ARG A C 1
ATOM 2093 O O . ARG A 1 263 ? -3.584 -8.118 46.421 1.00 49.97 263 ARG A O 1
ATOM 2100 N N . GLU A 1 264 ? -3.476 -6.601 48.062 1.00 43.16 264 GLU A N 1
ATOM 2101 C CA . GLU A 1 264 ? -2.198 -7.082 48.609 1.00 43.16 264 GLU A CA 1
ATOM 2102 C C . GLU A 1 264 ? -2.292 -8.389 49.418 1.00 43.16 264 GLU A C 1
ATOM 2104 O O . GLU A 1 264 ? -1.269 -8.952 49.790 1.00 43.16 264 GLU A O 1
ATOM 2109 N N . LEU A 1 265 ? -3.496 -8.920 49.655 1.00 39.56 265 LEU A N 1
ATOM 2110 C CA . LEU A 1 265 ? -3.707 -10.159 50.423 1.00 39.56 265 LEU A CA 1
ATOM 2111 C C . LEU A 1 265 ? -3.815 -11.438 49.571 1.00 39.56 265 LEU A C 1
ATOM 2113 O O . LEU A 1 265 ? -4.004 -12.514 50.127 1.00 39.56 265 LEU A O 1
ATOM 2117 N N . LEU A 1 266 ? -3.694 -11.350 48.241 1.00 43.12 266 LEU A N 1
ATOM 2118 C CA . LEU A 1 266 ? -3.745 -12.516 47.337 1.00 43.12 266 LEU A CA 1
ATOM 2119 C C . LEU A 1 266 ? -2.372 -12.936 46.778 1.00 43.12 266 LEU A C 1
ATOM 2121 O O . LEU A 1 266 ? -2.310 -13.817 45.926 1.00 43.12 266 LEU A O 1
ATOM 2125 N N . THR A 1 267 ? -1.277 -12.343 47.261 1.00 42.84 267 THR A N 1
ATOM 2126 C CA . THR A 1 267 ? 0.105 -12.714 46.885 1.00 42.84 267 THR A CA 1
ATOM 2127 C C . THR A 1 267 ? 0.962 -13.214 48.052 1.00 42.84 267 THR A C 1
ATOM 2129 O O . THR A 1 267 ? 2.162 -13.405 47.888 1.00 42.84 267 THR A O 1
ATOM 2132 N N . SER A 1 268 ? 0.369 -13.476 49.218 1.00 34.84 268 SER A N 1
ATOM 2133 C CA . SER A 1 268 ? 1.022 -14.156 50.344 1.00 34.84 268 SER A CA 1
ATOM 2134 C C . SER A 1 268 ? 0.270 -15.439 50.703 1.00 34.84 268 SER A C 1
ATOM 2136 O O . SER A 1 268 ? -0.437 -15.521 51.707 1.00 34.84 268 SER A O 1
ATOM 2138 N N . GLY A 1 269 ? 0.428 -16.441 49.841 1.00 36.22 269 GLY A N 1
ATOM 2139 C CA . GLY A 1 269 ? 0.040 -17.833 50.053 1.00 36.22 269 GLY A CA 1
ATOM 2140 C C . GLY A 1 269 ? 0.895 -18.730 49.181 1.00 36.22 269 GLY A C 1
ATOM 2141 O O . GLY A 1 269 ? 0.862 -18.507 47.952 1.00 36.22 269 GLY A O 1
#

Foldseek 3Di:
DPDPPPPVVLVVLLVVLLVVLVVVLVVDPDPLVNLVSVLLNLLSVQSVVVVVLCVQCVVVLVVVVVVPVVCVVVLVVQLVVQLVVLVVLLVLLCQLDDPDDVSNSVSSSVSSSSLSNLLSSLLVVLVVLVVVLVVLLVVLVVVCVVDPALVSLVVSVVVLVVSVVVLVVVCVSCVVVVVVLLVSLVVSLVSLVVSLVVCCVVPNPDPHSNNVSSVSSNVVSVVSNVSNVVSSVSSVVSSVVSVVVDVVVDRPPPPPPDDDDDPVVPPPD

Radius of gyration: 25.54 Å; Cα contacts (8 Å, |Δi|>4): 150; chains: 1; bounding box: 53×41×79 Å